Protein AF-A0A382DNN9-F1 (afdb_monomer)

Mean predicted aligned error: 5.09 Å

Structure (mmCIF, N/CA/C/O backbone):
data_AF-A0A382DNN9-F1
#
_entry.id   AF-A0A382DNN9-F1
#
loop_
_atom_site.group_PDB
_atom_site.id
_atom_site.type_symbol
_atom_site.label_atom_id
_atom_site.label_alt_id
_atom_site.label_comp_id
_atom_site.label_asym_id
_atom_site.label_entity_id
_atom_site.label_seq_id
_atom_site.pdbx_PDB_ins_code
_atom_site.Cartn_x
_atom_site.Cartn_y
_atom_site.Cartn_z
_atom_site.occupancy
_atom_site.B_iso_or_equiv
_atom_site.auth_seq_id
_atom_site.auth_comp_id
_atom_site.auth_asym_id
_atom_site.auth_atom_id
_atom_site.pdbx_PDB_model_num
ATOM 1 N N . VAL A 1 1 ? -32.836 3.493 13.675 1.00 42.09 1 VAL A N 1
ATOM 2 C CA . VAL A 1 1 ? -31.485 3.643 13.091 1.00 42.09 1 VAL A CA 1
ATOM 3 C C . VAL A 1 1 ? -30.654 4.326 14.149 1.00 42.09 1 VAL A C 1
ATOM 5 O O . VAL A 1 1 ? -30.839 5.518 14.361 1.00 42.09 1 VAL A O 1
ATOM 8 N N . ASP A 1 2 ? -29.842 3.570 14.882 1.00 41.50 2 ASP A N 1
ATOM 9 C CA . ASP A 1 2 ? -28.932 4.172 15.850 1.00 41.50 2 ASP A CA 1
ATOM 10 C C . ASP A 1 2 ? -27.882 4.952 15.066 1.00 41.50 2 ASP A C 1
ATOM 12 O O . ASP A 1 2 ? -26.979 4.397 14.436 1.00 41.50 2 ASP A O 1
ATOM 16 N N . ASN A 1 3 ? -28.078 6.268 15.013 1.00 56.69 3 ASN A N 1
ATOM 17 C CA . ASN A 1 3 ? -27.157 7.190 14.381 1.00 56.69 3 ASN A CA 1
ATOM 18 C C . ASN A 1 3 ? -25.886 7.224 15.232 1.00 56.69 3 ASN A C 1
ATOM 20 O O . ASN A 1 3 ? -25.706 8.123 16.048 1.00 56.69 3 ASN A O 1
ATOM 24 N N . ASN A 1 4 ? -24.957 6.294 14.993 1.00 67.44 4 ASN A N 1
ATOM 25 C CA . ASN A 1 4 ? -23.611 6.292 15.588 1.00 67.44 4 ASN A CA 1
ATOM 26 C C . ASN A 1 4 ? -22.777 7.549 15.217 1.00 67.44 4 ASN A C 1
ATOM 28 O O . ASN A 1 4 ? -21.567 7.592 15.437 1.00 67.44 4 ASN A O 1
ATOM 32 N N . GLY A 1 5 ? -23.402 8.574 14.620 1.00 80.75 5 GLY A N 1
ATOM 33 C CA . GLY A 1 5 ? -22.806 9.858 14.256 1.00 80.75 5 GLY A CA 1
ATOM 34 C C . GLY A 1 5 ? 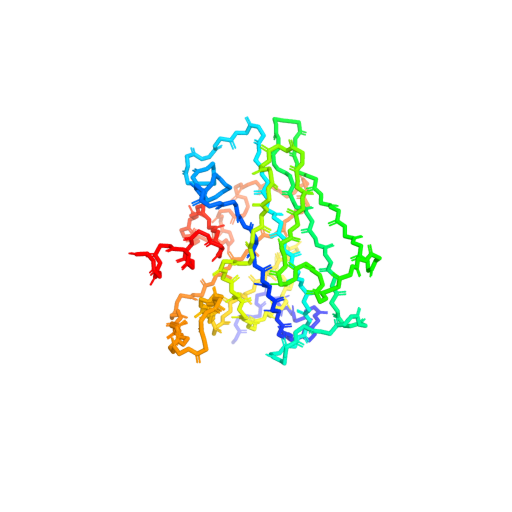-21.764 9.760 13.145 1.00 80.75 5 GLY A C 1
ATOM 35 O O . GLY A 1 5 ? -20.989 10.694 12.949 1.00 80.75 5 GLY A O 1
ATOM 36 N N . GLY A 1 6 ? -21.698 8.617 12.457 1.00 89.00 6 GLY A N 1
ATOM 37 C CA . GLY A 1 6 ? -20.751 8.375 11.380 1.00 89.00 6 GLY A CA 1
ATOM 38 C C . GLY A 1 6 ? -21.145 9.109 10.104 1.00 89.00 6 GLY A C 1
ATOM 39 O O . GLY A 1 6 ? -22.306 9.077 9.707 1.00 89.00 6 GLY A O 1
ATOM 40 N N . TYR A 1 7 ? -20.179 9.733 9.432 1.00 92.88 7 TYR A N 1
ATOM 41 C CA . TYR A 1 7 ? -20.401 10.370 8.135 1.00 92.88 7 TYR A CA 1
ATOM 42 C C . TYR A 1 7 ? -19.226 10.165 7.178 1.00 92.88 7 TYR A C 1
ATOM 44 O O . TYR A 1 7 ? -18.079 9.936 7.580 1.00 92.88 7 TYR A O 1
ATOM 52 N N . LYS A 1 8 ? -19.525 10.240 5.880 1.00 95.00 8 LYS A N 1
ATOM 53 C CA . LYS A 1 8 ? -18.543 10.135 4.799 1.00 95.00 8 LYS A CA 1
ATOM 54 C C . LYS A 1 8 ? -17.685 11.404 4.763 1.00 95.00 8 LYS A C 1
ATOM 56 O O . LYS A 1 8 ? -18.215 12.504 4.685 1.00 95.00 8 LYS A O 1
ATOM 61 N N . LEU A 1 9 ? -16.361 11.253 4.828 1.00 93.12 9 LEU A N 1
ATOM 62 C CA . LEU A 1 9 ? -15.422 12.387 4.803 1.00 93.12 9 LEU A CA 1
ATOM 63 C C . LEU A 1 9 ? -15.132 12.884 3.389 1.00 93.12 9 LEU A C 1
ATOM 65 O O . LEU A 1 9 ? -14.968 14.078 3.174 1.00 93.12 9 LEU A O 1
ATOM 69 N N . PHE A 1 10 ? -14.996 11.949 2.453 1.00 93.94 10 PHE A N 1
ATOM 70 C CA . PHE A 1 10 ? -14.638 12.203 1.063 1.00 93.94 10 PHE A CA 1
ATOM 71 C C . PHE A 1 10 ? -15.297 11.152 0.184 1.00 93.94 10 PHE A C 1
ATOM 73 O O . PHE A 1 10 ? -15.622 10.061 0.664 1.00 93.94 10 PHE A O 1
ATOM 80 N N . ASP A 1 11 ? -15.408 11.446 -1.107 1.00 95.56 11 ASP A N 1
ATOM 81 C CA . ASP A 1 11 ? -15.804 10.441 -2.080 1.00 95.56 11 ASP A CA 1
ATOM 82 C C . ASP A 1 11 ? -14.880 9.234 -2.094 1.00 95.56 11 ASP A C 1
ATOM 84 O O . ASP A 1 11 ? -13.655 9.331 -1.926 1.00 95.56 11 ASP A O 1
ATOM 88 N N . SER A 1 12 ? -15.519 8.077 -2.260 1.00 96.81 12 SER A N 1
ATOM 89 C CA . SER A 1 12 ? -14.814 6.829 -2.464 1.00 96.81 12 SER A CA 1
ATOM 90 C C . SER A 1 12 ? -13.998 6.940 -3.742 1.00 96.81 12 SER A C 1
ATOM 92 O O . SER A 1 12 ? -14.386 7.606 -4.704 1.00 96.81 12 SER A O 1
ATOM 94 N N . ARG A 1 13 ? -12.814 6.338 -3.736 1.00 97.38 13 ARG A N 1
ATOM 95 C CA . ARG A 1 13 ? -11.918 6.401 -4.890 1.00 97.38 13 ARG A CA 1
ATOM 96 C C . ARG A 1 13 ? -11.173 5.110 -5.084 1.00 97.38 13 ARG A C 1
ATOM 98 O O . ARG A 1 13 ? -10.794 4.439 -4.125 1.00 97.38 13 ARG A O 1
ATOM 105 N N . ILE A 1 14 ? -10.845 4.855 -6.340 1.00 98.12 14 ILE A N 1
ATOM 106 C CA . ILE A 1 14 ? -9.899 3.815 -6.697 1.00 98.12 14 ILE A CA 1
ATOM 107 C C . ILE A 1 14 ? -8.495 4.238 -6.277 1.00 98.12 14 ILE A C 1
ATOM 109 O O . ILE A 1 14 ? -8.059 5.366 -6.515 1.00 98.12 14 ILE A O 1
ATOM 113 N N . VAL A 1 15 ? -7.763 3.308 -5.680 1.00 98.31 15 VAL A N 1
ATOM 114 C CA . VAL A 1 15 ? -6.334 3.439 -5.416 1.00 98.31 15 VAL A CA 1
ATOM 115 C C . VAL A 1 15 ? -5.626 2.278 -6.092 1.00 98.31 15 VAL A C 1
ATOM 117 O O . VAL A 1 15 ? -5.881 1.128 -5.762 1.00 98.31 15 VAL A O 1
ATOM 120 N N . SER A 1 16 ? -4.699 2.587 -6.993 1.00 97.75 16 SER A N 1
ATOM 121 C CA . SER A 1 16 ? -3.879 1.605 -7.704 1.00 97.75 16 SER A CA 1
ATOM 122 C C . SER A 1 16 ? -2.415 1.803 -7.336 1.00 97.75 16 SER A C 1
ATOM 124 O O . SER A 1 16 ? -1.933 2.935 -7.248 1.00 97.75 16 SER A O 1
ATOM 126 N N . SER A 1 17 ? -1.701 0.727 -7.019 1.00 98.00 17 SER A N 1
ATOM 127 C CA . SER A 1 17 ? -0.305 0.775 -6.577 1.00 98.00 17 SER A CA 1
ATOM 128 C C . SER A 1 17 ? 0.504 -0.386 -7.137 1.00 98.00 17 SER A C 1
ATOM 130 O O . SER A 1 17 ? 0.293 -1.516 -6.714 1.00 98.00 17 SER A O 1
ATOM 132 N N . THR A 1 18 ? 1.470 -0.102 -8.008 1.00 97.56 18 THR A N 1
ATOM 133 C CA . THR A 1 18 ? 2.482 -1.075 -8.443 1.00 97.56 18 THR A CA 1
ATOM 134 C C . THR A 1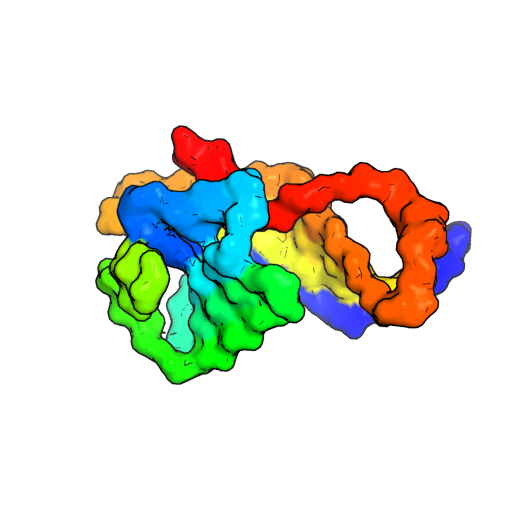 18 ? 3.646 -1.059 -7.463 1.00 97.56 18 THR A C 1
ATOM 136 O O . THR A 1 18 ? 4.325 -0.039 -7.344 1.00 97.56 18 THR A O 1
ATOM 139 N N . TYR A 1 19 ? 3.847 -2.155 -6.735 1.00 97.88 19 TYR A N 1
ATOM 140 C CA . TYR A 1 19 ? 4.940 -2.342 -5.783 1.00 97.88 19 TYR A CA 1
ATOM 141 C C . TYR A 1 19 ? 6.186 -2.886 -6.471 1.00 97.88 19 TYR A C 1
ATOM 143 O O . TYR A 1 19 ? 6.096 -3.683 -7.406 1.00 97.88 19 TYR A O 1
ATOM 151 N N . PHE A 1 20 ? 7.339 -2.441 -5.983 1.00 97.88 20 PHE A N 1
ATOM 152 C CA . PHE A 1 20 ? 8.653 -2.801 -6.489 1.00 97.88 20 PHE A CA 1
ATOM 153 C C . PHE A 1 20 ? 9.441 -3.538 -5.415 1.00 97.88 20 PHE A C 1
ATOM 155 O O . PHE A 1 20 ? 9.377 -3.161 -4.246 1.00 97.88 20 PHE A O 1
ATOM 162 N N . ASP A 1 21 ? 10.208 -4.539 -5.836 1.00 97.94 21 ASP A N 1
ATOM 163 C CA . ASP A 1 21 ? 11.115 -5.294 -4.969 1.00 97.94 21 ASP A CA 1
ATOM 164 C C . ASP A 1 21 ? 12.274 -5.872 -5.786 1.00 97.94 21 ASP A C 1
ATOM 166 O O . ASP A 1 21 ? 12.179 -6.031 -7.013 1.00 97.94 21 ASP A O 1
ATOM 170 N N . ASN A 1 22 ? 13.376 -6.193 -5.121 1.00 96.94 22 ASN A N 1
ATOM 171 C CA . ASN A 1 22 ? 14.519 -6.818 -5.776 1.00 96.94 22 ASN A CA 1
ATOM 172 C C . ASN A 1 22 ? 14.239 -8.298 -6.099 1.00 9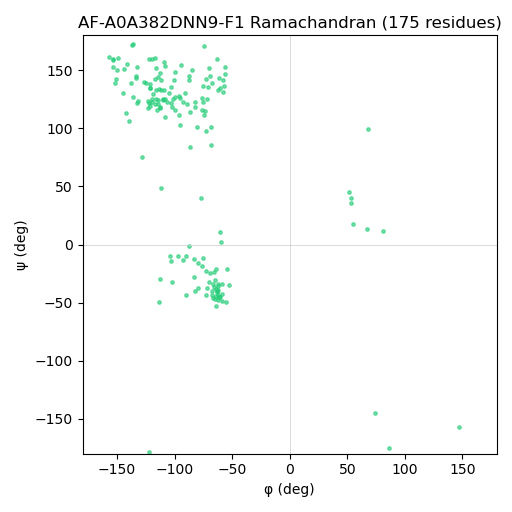6.94 22 ASN A C 1
ATOM 174 O O . ASN A 1 22 ? 13.195 -8.837 -5.736 1.00 96.94 22 ASN A O 1
ATOM 178 N N . ASP A 1 23 ? 15.128 -8.942 -6.859 1.00 94.81 23 ASP A N 1
ATOM 179 C CA . ASP A 1 23 ? 14.922 -10.334 -7.306 1.00 94.81 23 ASP A CA 1
ATOM 180 C C . ASP A 1 23 ? 14.890 -11.341 -6.144 1.00 94.81 23 ASP A C 1
ATOM 182 O O . ASP A 1 23 ? 14.274 -12.393 -6.259 1.00 94.81 23 ASP A O 1
ATOM 186 N N . GLU A 1 24 ? 15.459 -10.975 -4.998 1.00 96.31 24 GLU A N 1
ATOM 187 C CA . GLU A 1 24 ? 15.443 -11.769 -3.767 1.00 96.31 24 GLU A CA 1
ATOM 188 C C . GLU A 1 24 ? 14.202 -11.523 -2.888 1.00 96.31 24 GLU A C 1
ATOM 190 O O . GLU A 1 24 ? 14.086 -12.144 -1.826 1.00 96.31 24 GLU A O 1
ATOM 195 N N . LEU A 1 25 ? 13.297 -10.623 -3.300 1.00 96.38 25 LEU A N 1
ATOM 196 C CA . LEU A 1 25 ? 12.097 -10.210 -2.561 1.00 96.38 25 LEU A CA 1
ATOM 197 C C . LEU A 1 25 ? 12.397 -9.740 -1.127 1.00 96.38 25 LEU A C 1
ATOM 199 O O . LEU A 1 25 ? 11.673 -10.060 -0.181 1.00 96.38 25 LEU A O 1
ATOM 203 N N . ARG A 1 26 ? 13.498 -9.003 -0.946 1.00 97.38 26 ARG A N 1
ATOM 204 C CA . ARG A 1 26 ? 13.960 -8.574 0.381 1.00 97.38 26 ARG A CA 1
ATOM 205 C C . ARG A 1 26 ? 12.954 -7.657 1.078 1.00 97.38 26 ARG A C 1
ATOM 207 O O . ARG A 1 26 ? 12.710 -7.852 2.261 1.00 97.38 26 ARG A O 1
ATOM 214 N N . MET A 1 27 ? 12.295 -6.720 0.381 1.00 97.38 27 MET A N 1
ATOM 215 C CA . MET A 1 27 ? 11.300 -5.852 1.045 1.00 97.38 27 MET A CA 1
ATOM 216 C C . MET A 1 27 ? 10.072 -6.632 1.527 1.00 97.38 27 MET A C 1
ATOM 218 O O . MET A 1 27 ? 9.457 -6.269 2.535 1.00 97.38 27 MET A O 1
ATOM 222 N N . PHE A 1 28 ? 9.677 -7.672 0.790 1.00 97.00 28 PHE A N 1
ATOM 223 C CA . PHE A 1 28 ? 8.627 -8.594 1.206 1.00 97.00 28 PHE A CA 1
ATOM 224 C C . PHE A 1 28 ? 9.045 -9.364 2.463 1.00 97.00 28 PHE A C 1
ATOM 226 O O . PHE A 1 28 ? 8.342 -9.264 3.469 1.00 97.00 28 PHE A O 1
ATOM 233 N N . LYS A 1 29 ? 10.215 -10.016 2.447 1.00 96.44 29 LYS A N 1
ATOM 234 C CA . LYS A 1 29 ? 10.758 -10.765 3.595 1.00 96.44 29 LYS A CA 1
ATOM 235 C C . LYS A 1 29 ? 10.874 -9.895 4.849 1.00 96.44 29 LYS A C 1
ATOM 237 O O . LYS A 1 29 ? 10.287 -10.229 5.874 1.00 96.44 29 LYS A O 1
ATOM 242 N N . ASP A 1 30 ? 11.466 -8.704 4.732 1.00 95.81 30 ASP A N 1
ATOM 243 C CA . ASP A 1 30 ? 11.570 -7.750 5.845 1.00 95.81 30 ASP A CA 1
ATOM 244 C C . ASP A 1 30 ? 10.190 -7.342 6.397 1.00 95.81 30 ASP A C 1
ATOM 246 O O . ASP A 1 30 ? 10.021 -7.054 7.585 1.00 95.81 30 ASP A O 1
ATOM 250 N N . SER A 1 31 ? 9.170 -7.260 5.532 1.00 94.62 31 SER A N 1
ATOM 251 C CA . SER A 1 31 ? 7.804 -6.939 5.951 1.00 94.62 31 SER A CA 1
ATOM 252 C C . SER A 1 31 ? 7.147 -8.088 6.714 1.00 94.62 31 SER A C 1
ATOM 254 O O . SER A 1 31 ? 6.396 -7.798 7.650 1.00 94.62 31 SER A O 1
ATOM 256 N N . GLU A 1 32 ? 7.407 -9.335 6.323 1.00 94.56 32 GLU A N 1
ATOM 257 C CA . GLU A 1 32 ? 6.875 -10.530 6.985 1.00 94.56 32 GLU A CA 1
ATOM 258 C C . GLU A 1 32 ? 7.560 -10.776 8.331 1.00 94.56 32 GLU A C 1
ATOM 260 O O . GLU A 1 32 ? 6.883 -10.956 9.345 1.00 94.56 32 GLU A O 1
ATOM 265 N N . GLU A 1 33 ? 8.879 -10.640 8.394 1.00 93.88 33 GLU A N 1
ATOM 266 C CA . GLU A 1 33 ? 9.641 -10.750 9.644 1.00 93.88 33 GLU A CA 1
ATOM 267 C C . GLU A 1 33 ? 9.364 -9.576 10.594 1.00 93.88 33 GLU A C 1
ATOM 269 O O . GLU A 1 33 ? 9.465 -9.692 11.812 1.00 93.88 33 GLU A O 1
ATOM 274 N N . GLY A 1 34 ? 8.943 -8.428 10.055 1.00 91.50 34 GLY A N 1
ATOM 275 C CA . GLY A 1 34 ? 8.734 -7.215 10.842 1.00 91.50 34 GLY A CA 1
ATOM 276 C C . GLY A 1 34 ? 10.021 -6.437 11.126 1.00 91.50 34 GLY A C 1
ATOM 277 O O . GLY A 1 34 ? 9.965 -5.475 11.898 1.00 91.50 34 GLY A O 1
ATOM 278 N N . SER A 1 35 ? 11.117 -6.784 10.448 1.00 92.69 35 SER A N 1
ATOM 279 C CA . SER A 1 35 ? 12.451 -6.186 10.536 1.00 92.69 35 SER A CA 1
ATOM 280 C C . SER A 1 35 ? 12.441 -4.676 10.259 1.00 92.69 35 SER A C 1
ATOM 282 O O . SER A 1 35 ? 11.622 -4.158 9.487 1.00 92.69 35 SER A O 1
ATOM 284 N N . VAL A 1 36 ? 13.321 -3.933 10.931 1.00 93.31 36 VAL A N 1
ATOM 285 C CA . VAL A 1 36 ? 13.530 -2.491 10.731 1.00 93.31 36 VAL A CA 1
ATOM 286 C C . VAL A 1 36 ? 15.035 -2.188 10.642 1.00 93.31 36 VAL A C 1
ATOM 288 O O . VAL A 1 36 ? 15.800 -2.810 11.372 1.00 93.31 36 VAL A O 1
ATOM 291 N N . PRO A 1 37 ? 15.469 -1.233 9.797 1.00 94.25 37 PRO A N 1
ATOM 292 C CA . PRO A 1 37 ? 14.651 -0.447 8.879 1.00 94.25 37 PRO A CA 1
ATOM 293 C C . PRO A 1 37 ? 14.175 -1.276 7.679 1.00 94.25 37 PRO A C 1
ATOM 295 O O . PRO A 1 37 ? 14.919 -2.076 7.130 1.00 94.25 37 PRO A O 1
ATOM 298 N N . ARG A 1 38 ? 12.937 -1.046 7.235 1.00 95.50 38 ARG A N 1
ATOM 299 C CA . ARG A 1 38 ? 12.384 -1.668 6.021 1.00 95.50 38 ARG A CA 1
ATOM 300 C C . ARG A 1 38 ? 11.690 -0.663 5.124 1.00 95.50 38 ARG A C 1
ATOM 302 O O . ARG A 1 38 ? 11.134 0.333 5.611 1.00 95.50 38 ARG A O 1
ATOM 309 N N . LYS A 1 39 ? 11.650 -0.942 3.819 1.00 96.44 39 LYS A N 1
ATOM 310 C CA . LYS A 1 39 ? 11.009 -0.065 2.828 1.00 96.44 39 LYS A CA 1
ATOM 311 C C . LYS A 1 39 ? 9.873 -0.727 2.068 1.00 96.44 39 LYS A C 1
ATOM 313 O O . LYS A 1 39 ? 9.762 -1.940 1.982 1.00 96.44 39 LYS A O 1
ATOM 318 N N . LYS A 1 40 ? 9.018 0.118 1.494 1.00 97.56 40 LYS A N 1
ATOM 319 C CA . LYS A 1 40 ? 8.116 -0.228 0.392 1.00 97.56 40 LYS A CA 1
ATOM 320 C C . LYS A 1 40 ? 8.226 0.850 -0.669 1.00 97.56 40 LYS A C 1
ATOM 322 O O . LYS A 1 40 ? 7.951 2.017 -0.373 1.00 97.56 40 LYS A O 1
ATOM 327 N N . ILE A 1 41 ? 8.589 0.452 -1.881 1.00 98.50 41 ILE A N 1
ATOM 328 C CA . ILE A 1 41 ? 8.654 1.326 -3.052 1.00 98.50 41 ILE A CA 1
ATOM 329 C C . ILE A 1 41 ? 7.452 1.021 -3.937 1.00 98.50 41 ILE A C 1
ATOM 331 O O . ILE A 1 41 ? 7.154 -0.141 -4.215 1.00 98.50 41 ILE A O 1
ATOM 335 N N . ARG A 1 42 ? 6.723 2.056 -4.356 1.00 98.31 42 ARG A N 1
ATOM 336 C CA . ARG A 1 42 ? 5.572 1.881 -5.244 1.00 98.31 42 ARG A CA 1
ATOM 337 C C . ARG A 1 42 ? 5.324 3.071 -6.147 1.00 98.31 42 ARG A C 1
ATOM 339 O O . ARG A 1 42 ? 5.504 4.213 -5.739 1.00 98.31 42 ARG A O 1
ATOM 346 N N . ILE A 1 43 ? 4.777 2.808 -7.321 1.00 98.56 43 ILE A N 1
ATOM 347 C CA . ILE A 1 43 ? 4.125 3.826 -8.143 1.00 98.56 43 ILE A CA 1
ATOM 348 C C . ILE A 1 43 ? 2.632 3.755 -7.850 1.00 98.56 43 ILE A C 1
ATOM 350 O O . ILE A 1 43 ? 2.041 2.680 -7.877 1.00 98.56 43 ILE A O 1
ATOM 354 N N . ARG A 1 44 ? 2.020 4.892 -7.521 1.00 98.31 44 ARG A N 1
ATOM 355 C CA . ARG A 1 44 ? 0.605 4.982 -7.147 1.00 98.31 44 ARG A CA 1
ATOM 356 C C . ARG A 1 44 ? -0.144 5.985 -8.015 1.00 98.31 44 ARG A C 1
ATOM 358 O O . ARG A 1 44 ? 0.362 7.081 -8.241 1.00 98.31 44 ARG A O 1
ATOM 365 N N . SER A 1 45 ? -1.366 5.630 -8.402 1.00 98.00 45 SER A N 1
ATOM 366 C CA . SER A 1 45 ? -2.352 6.491 -9.069 1.00 98.00 45 SER A CA 1
ATOM 367 C C . SER A 1 45 ? -3.752 6.269 -8.476 1.00 98.00 45 SER A C 1
ATOM 369 O O . SER A 1 45 ? -3.964 5.366 -7.659 1.00 98.00 45 SER A O 1
ATOM 371 N N . TYR A 1 46 ? -4.710 7.110 -8.872 1.00 97.25 46 TYR A N 1
ATOM 372 C CA . TYR A 1 46 ? -6.108 7.044 -8.427 1.00 97.25 46 TYR A CA 1
ATOM 373 C C . TYR A 1 46 ? -7.045 6.629 -9.569 1.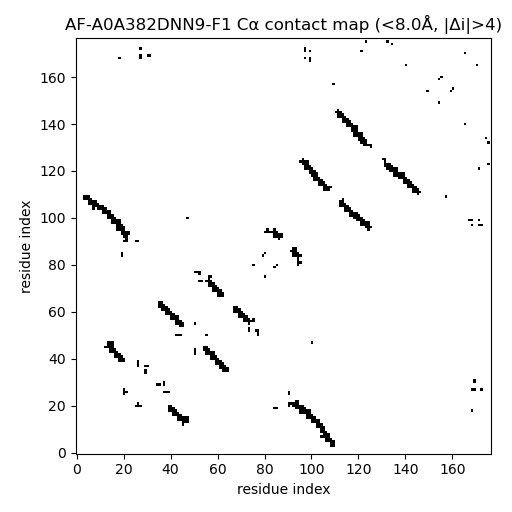00 97.25 46 TYR A C 1
ATOM 375 O O . TYR A 1 46 ? -8.028 7.300 -9.864 1.00 97.25 46 TYR A O 1
ATOM 383 N N . SER A 1 47 ? -6.681 5.559 -10.278 1.00 94.81 47 SER A N 1
ATOM 384 C CA . SER A 1 47 ? -7.444 5.012 -11.402 1.00 94.81 47 SER A CA 1
ATOM 385 C C . SER A 1 47 ? -7.157 3.520 -11.570 1.00 94.81 47 SER A C 1
ATOM 387 O O . SER A 1 47 ? -6.062 3.065 -11.229 1.00 94.81 47 SER A O 1
ATOM 389 N N . ARG A 1 48 ? -8.121 2.764 -12.119 1.00 93.44 48 ARG A N 1
ATOM 390 C CA . ARG A 1 48 ? -7.898 1.376 -12.567 1.00 93.44 48 ARG A CA 1
ATOM 391 C C . ARG A 1 48 ? -7.070 1.315 -13.854 1.00 93.44 48 ARG A C 1
ATOM 393 O O . ARG A 1 48 ? -6.425 0.305 -14.102 1.00 93.44 48 ARG A O 1
ATOM 400 N N . ARG A 1 49 ? -7.044 2.397 -14.643 1.00 93.62 49 ARG A N 1
ATOM 401 C CA . ARG A 1 49 ? -6.219 2.497 -15.860 1.00 93.62 49 ARG A CA 1
ATOM 402 C C . ARG A 1 49 ? -4.738 2.414 -15.524 1.00 93.62 49 ARG A C 1
ATOM 404 O O . ARG A 1 49 ? -4.342 2.669 -14.386 1.00 93.62 49 ARG A O 1
ATOM 411 N N . ASP A 1 50 ? -3.926 2.071 -16.511 1.00 93.19 50 ASP A N 1
ATOM 412 C CA . ASP A 1 50 ? -2.480 2.003 -16.346 1.00 93.19 50 ASP A CA 1
ATOM 413 C C . ASP A 1 50 ? -1.875 3.307 -15.845 1.00 93.19 50 ASP A C 1
ATOM 415 O O . ASP A 1 50 ? -2.421 4.400 -16.019 1.00 93.19 50 ASP A O 1
ATOM 419 N N . HIS A 1 51 ? -0.745 3.166 -15.155 1.00 95.75 51 HIS A N 1
ATOM 420 C CA . HIS A 1 51 ? 0.003 4.314 -14.681 1.00 95.75 51 HIS A CA 1
ATOM 421 C C . HIS A 1 51 ? 0.379 5.200 -15.872 1.00 95.75 51 HIS A C 1
ATOM 423 O O . HIS A 1 51 ? 0.920 4.716 -16.863 1.00 95.75 51 HIS A O 1
ATOM 429 N N . THR A 1 52 ? 0.124 6.503 -15.749 1.00 96.94 52 THR A N 1
ATOM 430 C CA . THR A 1 52 ? 0.663 7.527 -16.655 1.00 96.94 52 THR A CA 1
ATOM 431 C C . THR A 1 52 ? 1.561 8.487 -15.884 1.00 96.94 52 THR A C 1
ATOM 433 O O . THR A 1 52 ? 1.488 8.558 -14.650 1.00 96.94 52 THR A O 1
ATOM 436 N N . GLN A 1 53 ? 2.426 9.211 -16.594 1.00 97.00 53 GLN A N 1
ATOM 437 C CA . GLN A 1 53 ? 3.399 10.120 -15.986 1.00 97.00 53 GLN A CA 1
ATOM 438 C C . GLN A 1 53 ? 2.712 11.262 -15.214 1.00 97.00 53 GLN A C 1
ATOM 440 O O . GLN A 1 53 ? 3.192 11.686 -14.165 1.00 97.00 53 GLN A O 1
ATOM 445 N N . GLU A 1 54 ? 1.559 11.728 -15.691 1.00 95.88 54 GLU A N 1
ATOM 446 C CA . GLU A 1 54 ? 0.821 12.877 -15.152 1.00 95.88 54 GLU A CA 1
ATOM 447 C C . GLU A 1 54 ? 0.011 12.504 -13.898 1.00 95.88 54 GLU A C 1
ATOM 449 O O . GLU A 1 54 ? -0.111 13.287 -12.941 1.00 95.88 54 GLU A O 1
ATOM 454 N N . SER A 1 55 ? -0.547 11.289 -13.915 1.00 95.56 55 SER A N 1
ATOM 455 C CA . SER A 1 55 ? -1.512 10.786 -12.931 1.00 95.56 55 SER A CA 1
ATOM 456 C C . SER A 1 55 ? -0.887 9.937 -11.824 1.00 95.56 55 SER A C 1
ATOM 458 O O . SER A 1 55 ? -1.553 9.624 -10.830 1.00 95.56 55 SER A O 1
ATOM 460 N N . SER A 1 56 ? 0.390 9.577 -11.969 1.00 98.06 56 SER A N 1
ATOM 461 C CA . SER A 1 56 ? 1.088 8.696 -11.037 1.00 98.06 56 SER A CA 1
ATOM 462 C C . SER A 1 56 ? 2.128 9.440 -10.213 1.00 98.06 56 SER A C 1
ATOM 464 O O . SER A 1 56 ? 2.632 10.502 -10.569 1.00 98.06 56 SER A O 1
ATOM 466 N N . SER A 1 57 ? 2.459 8.864 -9.068 1.00 98.56 57 SER A N 1
ATOM 467 C CA . SER A 1 57 ? 3.561 9.323 -8.232 1.00 98.56 57 SER A CA 1
ATOM 468 C C . SER A 1 57 ? 4.351 8.144 -7.708 1.00 98.56 57 SER A C 1
ATOM 470 O O . SER A 1 57 ? 3.754 7.157 -7.271 1.00 98.56 57 SER A O 1
ATOM 472 N N . LEU A 1 58 ? 5.671 8.285 -7.697 1.00 98.69 58 LEU A N 1
ATOM 473 C CA . LEU A 1 58 ? 6.561 7.383 -6.990 1.00 98.69 58 LEU A CA 1
ATOM 474 C C . LEU A 1 58 ? 6.485 7.698 -5.491 1.00 98.69 58 LEU A C 1
ATOM 476 O O . LEU A 1 58 ? 6.655 8.843 -5.071 1.00 98.69 58 LEU A O 1
ATOM 480 N N . GLU A 1 59 ? 6.197 6.682 -4.688 1.00 98.69 59 GLU A N 1
ATOM 481 C CA . GLU A 1 59 ? 6.134 6.751 -3.235 1.00 98.69 59 GLU A CA 1
ATOM 482 C C . GLU A 1 59 ? 7.128 5.767 -2.617 1.00 98.69 59 GLU A C 1
ATOM 484 O O . GLU A 1 59 ? 7.157 4.591 -2.986 1.00 98.69 59 GLU A O 1
ATOM 489 N N . VAL A 1 60 ? 7.871 6.228 -1.612 1.00 98.25 60 VAL A N 1
ATOM 490 C CA . VAL A 1 60 ? 8.705 5.370 -0.765 1.00 98.25 60 VAL A CA 1
ATOM 491 C C . VAL A 1 60 ? 8.218 5.508 0.668 1.00 98.25 60 VAL A C 1
ATOM 493 O O . VAL A 1 60 ? 8.097 6.616 1.190 1.00 98.25 60 VAL A O 1
ATOM 496 N N . LYS A 1 61 ? 7.896 4.383 1.306 1.00 97.25 61 LYS A N 1
ATOM 497 C CA . LYS A 1 61 ? 7.567 4.318 2.734 1.00 97.25 61 LYS A CA 1
ATOM 498 C C . LYS A 1 61 ? 8.689 3.591 3.458 1.00 97.25 61 LYS A C 1
ATOM 500 O O . LYS A 1 61 ? 8.972 2.452 3.109 1.00 97.25 61 LYS A O 1
ATOM 505 N N . ILE A 1 62 ? 9.254 4.217 4.480 1.00 97.00 62 ILE A N 1
ATOM 506 C CA . ILE A 1 62 ? 10.287 3.650 5.349 1.00 97.00 62 ILE A CA 1
ATOM 507 C C . ILE A 1 62 ? 9.672 3.438 6.731 1.00 97.00 62 ILE A C 1
ATOM 509 O O . ILE A 1 62 ? 8.969 4.310 7.241 1.00 97.00 62 ILE A O 1
ATOM 513 N N . SER A 1 63 ? 9.881 2.262 7.312 1.00 95.56 63 SER A N 1
ATOM 514 C CA . SER A 1 63 ? 9.594 1.992 8.725 1.00 95.56 63 SER A CA 1
ATOM 515 C C . SER A 1 63 ? 10.921 1.707 9.412 1.00 95.56 63 SER A C 1
ATOM 517 O O . SER A 1 63 ? 11.578 0.738 9.044 1.00 95.56 63 SER A O 1
ATOM 519 N N . SER A 1 64 ? 11.313 2.561 10.348 1.00 94.88 64 SER A N 1
ATOM 520 C CA . SER A 1 64 ? 12.540 2.459 11.138 1.00 94.88 64 SER A CA 1
ATOM 521 C C . SER A 1 64 ? 12.209 2.413 12.633 1.00 94.88 64 SER A C 1
ATOM 523 O O . SER A 1 64 ? 11.032 2.409 13.010 1.00 94.88 64 SER A O 1
ATOM 525 N N . VAL A 1 65 ? 13.242 2.356 13.475 1.00 93.94 65 VAL A N 1
ATOM 526 C CA . VAL A 1 65 ? 13.106 2.371 14.940 1.00 93.94 65 VAL A CA 1
ATOM 527 C C . VAL A 1 65 ? 12.557 3.720 15.420 1.00 93.94 65 VAL A C 1
ATOM 529 O O . VAL A 1 65 ? 11.721 3.778 16.314 1.00 93.94 65 VAL A O 1
ATOM 532 N N . GLU A 1 66 ? 12.963 4.801 14.761 1.00 93.50 66 GLU A N 1
ATOM 533 C CA . GLU A 1 66 ? 12.612 6.188 15.081 1.00 93.50 66 GLU A CA 1
ATOM 534 C C . GLU A 1 66 ? 11.214 6.572 14.581 1.00 93.50 66 GLU A C 1
ATOM 536 O O . GLU A 1 6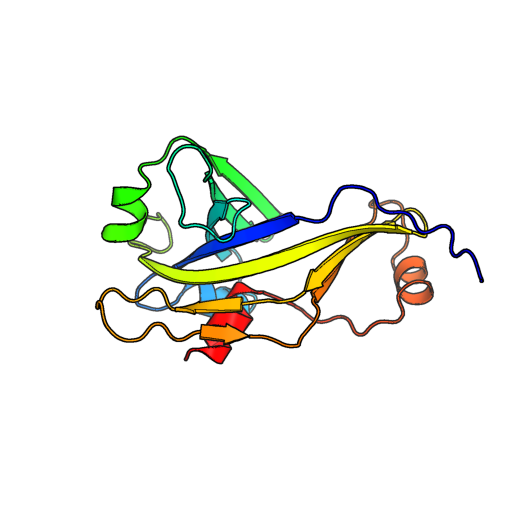6 ? 10.648 7.583 14.998 1.00 93.50 66 GLU A O 1
ATOM 541 N N . GLY A 1 67 ? 10.635 5.777 13.677 1.00 92.31 67 GLY A N 1
ATOM 542 C CA . GLY A 1 67 ? 9.272 5.983 13.217 1.00 92.31 67 GLY A CA 1
ATOM 543 C C . GLY A 1 67 ? 9.028 5.585 11.770 1.00 92.31 67 GLY A C 1
ATOM 544 O O . GLY A 1 67 ? 9.686 4.730 11.179 1.00 92.31 67 GLY A O 1
ATOM 545 N N . ARG A 1 68 ? 7.984 6.179 11.188 1.00 93.62 68 ARG A N 1
ATOM 546 C CA . ARG A 1 68 ? 7.557 5.891 9.816 1.00 93.62 68 ARG A CA 1
ATOM 547 C C . ARG A 1 68 ? 7.628 7.150 8.976 1.00 93.62 68 ARG A C 1
ATOM 549 O O . ARG A 1 68 ? 6.924 8.118 9.244 1.00 93.62 68 ARG A O 1
ATOM 556 N N . TYR A 1 69 ? 8.392 7.072 7.898 1.00 95.88 69 TYR A N 1
ATOM 557 C CA . TYR A 1 69 ? 8.599 8.168 6.963 1.00 95.88 69 TYR A CA 1
ATOM 558 C C . TYR A 1 69 ? 8.003 7.808 5.608 1.00 95.88 69 TYR A C 1
ATOM 560 O O . TYR A 1 69 ? 8.016 6.648 5.185 1.00 95.88 69 TYR A O 1
ATOM 568 N N . LYS A 1 70 ? 7.445 8.798 4.913 1.00 96.62 70 LYS A N 1
ATOM 569 C CA . LYS A 1 70 ? 6.921 8.618 3.561 1.00 96.62 70 LYS A CA 1
ATOM 570 C C . LYS A 1 70 ? 7.350 9.784 2.689 1.00 96.62 70 LYS A C 1
ATOM 572 O O . LYS A 1 70 ? 7.038 10.926 3.006 1.00 96.62 70 LYS A O 1
ATOM 577 N N . THR A 1 71 ? 7.963 9.480 1.555 1.00 97.75 71 THR A N 1
ATOM 578 C CA . THR A 1 71 ? 8.223 10.449 0.490 1.00 97.75 71 THR A CA 1
ATOM 579 C C . THR A 1 71 ? 7.310 10.178 -0.699 1.00 97.75 71 THR A C 1
ATOM 581 O O . THR A 1 71 ? 6.815 9.062 -0.907 1.00 97.75 71 THR A O 1
ATOM 584 N N . ARG A 1 72 ? 7.032 11.232 -1.466 1.00 97.88 72 ARG A N 1
ATOM 585 C CA . ARG A 1 72 ? 6.244 11.166 -2.693 1.00 97.88 72 ARG A CA 1
ATOM 586 C C . ARG A 1 72 ? 6.799 12.166 -3.694 1.00 97.88 72 ARG A C 1
ATOM 588 O O . ARG A 1 72 ? 6.919 13.339 -3.364 1.00 97.88 72 ARG A O 1
ATOM 595 N N . THR A 1 73 ? 7.046 11.721 -4.921 1.00 97.81 73 THR A N 1
ATOM 596 C CA . THR A 1 73 ? 7.482 12.591 -6.017 1.00 97.81 73 THR A CA 1
ATOM 597 C C . THR A 1 73 ? 6.696 12.314 -7.298 1.00 97.81 73 THR A C 1
ATOM 599 O O . THR A 1 73 ? 6.303 11.179 -7.576 1.00 97.81 73 THR A O 1
ATOM 602 N N . LYS A 1 74 ? 6.443 13.373 -8.073 1.00 97.19 74 LYS A N 1
ATOM 603 C CA . LYS A 1 74 ? 6.007 13.274 -9.477 1.00 97.19 74 LYS A CA 1
ATOM 604 C C . LYS A 1 74 ? 7.190 13.315 -10.452 1.00 97.19 74 LYS A C 1
ATOM 606 O O . LYS A 1 74 ? 7.028 12.974 -11.617 1.00 97.19 74 LYS A O 1
ATOM 611 N N . LEU A 1 75 ? 8.371 13.703 -9.971 1.00 96.19 75 LEU A N 1
ATOM 612 C CA . LEU A 1 75 ? 9.593 13.793 -10.757 1.00 96.19 75 LEU A CA 1
ATOM 613 C C . LEU A 1 75 ? 10.299 12.433 -10.767 1.00 96.19 75 LEU A C 1
ATOM 615 O O . LEU A 1 75 ? 11.159 12.152 -9.936 1.00 96.19 75 LEU A O 1
ATOM 619 N N . PHE A 1 76 ? 9.873 11.563 -11.676 1.00 97.00 76 PHE A N 1
ATOM 620 C CA . PHE A 1 76 ? 10.480 10.262 -11.957 1.00 97.00 76 PHE A CA 1
ATOM 621 C C . PHE A 1 76 ? 10.166 9.879 -13.408 1.00 97.00 76 PHE A C 1
ATOM 623 O O . PHE A 1 76 ? 9.213 10.403 -13.975 1.00 97.00 76 PHE A O 1
ATOM 630 N N . ASN A 1 77 ? 10.930 8.972 -14.016 1.00 97.62 77 ASN A N 1
ATOM 631 C CA . ASN A 1 77 ? 10.636 8.483 -15.365 1.00 97.62 77 ASN A CA 1
ATOM 632 C C . ASN A 1 77 ? 9.830 7.183 -15.279 1.00 97.62 77 ASN A C 1
ATOM 634 O O . ASN A 1 77 ? 10.394 6.122 -15.012 1.00 97.62 77 ASN A O 1
ATOM 638 N N . LEU A 1 78 ? 8.520 7.265 -15.519 1.00 96.94 78 LEU A N 1
ATOM 639 C CA . LEU A 1 78 ? 7.613 6.128 -15.383 1.00 96.94 78 LEU A CA 1
ATOM 640 C C . LEU A 1 78 ? 7.995 4.943 -16.274 1.00 96.94 78 LEU A C 1
ATOM 642 O O . LEU A 1 78 ? 8.064 3.814 -15.789 1.00 96.94 78 LEU A O 1
ATOM 646 N N . LYS A 1 79 ? 8.263 5.194 -17.561 1.00 95.50 79 LYS A N 1
ATOM 647 C CA . LYS A 1 79 ? 8.598 4.141 -18.530 1.00 95.50 79 LYS A CA 1
ATOM 648 C C . LYS A 1 79 ? 9.871 3.407 -18.113 1.00 95.50 79 LYS A C 1
ATOM 650 O O . LYS A 1 79 ? 9.897 2.180 -18.108 1.00 95.50 79 LYS A O 1
ATOM 655 N N . LYS A 1 80 ? 10.901 4.156 -17.703 1.00 95.94 80 LYS A N 1
ATOM 656 C CA . LYS A 1 80 ? 12.154 3.592 -17.190 1.00 95.94 80 LYS A CA 1
ATOM 657 C C . LYS A 1 80 ? 11.908 2.776 -15.924 1.00 95.94 80 LYS A C 1
ATOM 659 O O . LYS A 1 80 ? 12.370 1.646 -15.857 1.00 95.94 80 LYS A O 1
ATOM 664 N N . SER A 1 81 ? 11.162 3.311 -14.958 1.00 96.69 81 SER A N 1
ATOM 665 C CA . SER A 1 81 ? 10.876 2.603 -13.707 1.00 96.69 81 SER A CA 1
ATOM 666 C C . SER A 1 81 ? 10.131 1.292 -13.942 1.00 96.69 81 SER A C 1
ATOM 668 O O . SER A 1 81 ? 10.520 0.278 -13.379 1.00 96.69 81 SER A O 1
ATOM 670 N N . LEU A 1 82 ? 9.098 1.281 -14.789 1.00 94.50 82 LEU A N 1
ATOM 671 C CA . LEU A 1 82 ? 8.332 0.063 -15.070 1.00 94.50 82 LEU A CA 1
ATOM 672 C C . LEU A 1 82 ? 9.121 -0.968 -15.891 1.00 94.50 82 LEU A C 1
ATOM 674 O O . LEU A 1 82 ? 8.915 -2.158 -15.696 1.00 94.50 82 LEU A O 1
ATOM 678 N N . HIS A 1 83 ? 10.018 -0.539 -16.784 1.00 92.31 83 HIS A N 1
ATOM 679 C CA . HIS A 1 83 ? 10.752 -1.463 -17.654 1.00 92.31 83 HIS A CA 1
ATOM 680 C C . HIS A 1 83 ? 12.078 -1.956 -17.056 1.00 92.31 83 HIS A C 1
ATOM 682 O O . HIS A 1 83 ? 12.401 -3.135 -17.144 1.00 92.31 83 HIS A O 1
ATOM 688 N N . MET A 1 84 ? 12.851 -1.056 -16.445 1.00 94.00 84 MET A N 1
ATOM 689 C CA . MET A 1 84 ? 14.191 -1.343 -15.915 1.00 94.00 84 MET A CA 1
ATOM 690 C C . MET A 1 84 ? 14.215 -1.500 -14.392 1.00 94.00 84 MET A C 1
ATOM 692 O O . MET A 1 84 ? 15.208 -1.966 -13.837 1.00 94.00 84 MET A O 1
ATOM 696 N N . GLY A 1 85 ? 13.146 -1.097 -13.705 1.00 95.88 85 GLY A N 1
ATOM 697 C CA . GLY A 1 85 ? 13.114 -1.007 -12.253 1.00 95.88 85 GLY A CA 1
ATOM 698 C C . GLY A 1 85 ? 13.635 0.326 -11.709 1.00 95.88 85 GLY A C 1
ATOM 699 O O . GLY A 1 85 ? 13.936 1.279 -12.434 1.00 95.88 85 GLY A O 1
ATOM 700 N N . ILE A 1 86 ? 13.705 0.394 -10.385 1.00 97.50 86 ILE A N 1
ATOM 701 C CA . ILE A 1 86 ? 14.155 1.541 -9.600 1.00 97.50 86 ILE A CA 1
ATOM 702 C C . ILE A 1 86 ? 15.418 1.120 -8.856 1.00 97.50 86 ILE A C 1
ATOM 704 O O . ILE A 1 86 ? 15.401 0.126 -8.134 1.00 97.50 86 ILE A O 1
ATOM 708 N N . LEU A 1 87 ? 16.503 1.875 -9.023 1.00 97.69 87 LEU A N 1
ATOM 709 C CA . LEU A 1 87 ? 17.716 1.677 -8.237 1.00 97.69 87 LEU A CA 1
ATOM 710 C C . LEU A 1 87 ? 17.501 2.253 -6.834 1.00 97.69 87 LEU A C 1
ATOM 712 O O . LEU A 1 87 ? 17.316 3.459 -6.679 1.00 97.69 87 LEU A O 1
ATOM 716 N N . ASP A 1 88 ? 17.519 1.388 -5.828 1.00 97.25 88 ASP A N 1
ATOM 717 C CA . ASP A 1 88 ? 17.467 1.751 -4.419 1.00 97.25 88 ASP A CA 1
ATOM 718 C C . ASP A 1 88 ? 18.802 1.433 -3.738 1.00 97.25 88 ASP A C 1
ATOM 720 O O . ASP A 1 88 ? 19.431 0.415 -4.020 1.00 97.25 88 ASP A O 1
ATOM 724 N N . LYS A 1 89 ? 19.229 2.307 -2.824 1.00 95.75 89 LYS A N 1
ATOM 725 C CA . LYS A 1 89 ? 20.526 2.192 -2.145 1.00 95.75 89 LYS A CA 1
ATOM 726 C C . LYS A 1 89 ? 20.673 0.953 -1.250 1.00 95.75 89 LYS A C 1
ATOM 728 O O . LYS A 1 89 ? 21.779 0.452 -1.117 1.00 95.75 89 LYS A O 1
ATOM 733 N N . ASP A 1 90 ? 19.579 0.472 -0.659 1.00 95.00 90 ASP A N 1
ATOM 734 C CA . ASP A 1 90 ? 19.610 -0.624 0.319 1.00 95.00 90 ASP A CA 1
ATOM 735 C C . ASP A 1 90 ? 19.171 -1.941 -0.344 1.00 95.00 90 ASP A C 1
ATOM 737 O O . ASP A 1 90 ? 19.672 -3.015 -0.022 1.00 95.00 90 ASP A O 1
ATOM 741 N N . TYR A 1 91 ? 18.267 -1.858 -1.328 1.00 96.69 91 TYR A N 1
ATOM 742 C CA . TYR A 1 91 ? 17.688 -3.029 -1.987 1.00 96.69 91 TYR A CA 1
ATOM 743 C C . TYR A 1 91 ? 18.248 -3.320 -3.388 1.00 96.69 91 TYR A C 1
ATOM 745 O O . TYR A 1 91 ? 18.002 -4.407 -3.915 1.00 96.69 91 TYR A O 1
ATOM 753 N N . GLY A 1 92 ? 19.043 -2.422 -3.977 1.00 97.50 92 GLY A N 1
ATOM 754 C CA . GLY A 1 92 ? 19.563 -2.560 -5.338 1.00 97.50 92 GLY A CA 1
ATOM 755 C C . GLY A 1 92 ? 18.488 -2.296 -6.397 1.00 97.50 92 GLY A C 1
ATOM 756 O O . GLY A 1 92 ? 17.620 -1.439 -6.223 1.00 97.50 92 GLY A O 1
ATOM 757 N N . ILE A 1 93 ? 18.534 -3.017 -7.521 1.00 97.81 93 ILE A N 1
ATOM 758 C CA . ILE A 1 93 ? 17.544 -2.863 -8.599 1.00 97.81 93 ILE A CA 1
ATOM 759 C C . ILE A 1 93 ? 16.220 -3.511 -8.178 1.00 97.81 93 ILE A C 1
ATOM 761 O O . ILE A 1 93 ? 16.100 -4.732 -8.097 1.00 97.81 93 ILE A O 1
ATOM 765 N N . CYS A 1 94 ? 15.204 -2.680 -7.958 1.00 98.00 94 CYS A N 1
ATOM 766 C CA . CYS A 1 94 ? 13.858 -3.101 -7.592 1.00 98.00 94 CYS A CA 1
ATOM 767 C C . CYS A 1 94 ? 12.956 -3.082 -8.828 1.00 98.00 94 CYS A C 1
ATOM 769 O O . CYS A 1 94 ? 12.706 -2.020 -9.396 1.00 98.00 94 CYS A O 1
ATOM 771 N N . LYS A 1 95 ? 12.454 -4.242 -9.247 1.00 96.81 95 LYS A N 1
ATOM 772 C CA . LYS A 1 95 ? 11.570 -4.404 -10.414 1.00 96.81 95 LYS A CA 1
ATOM 773 C C . LYS A 1 95 ? 10.105 -4.382 -9.973 1.00 96.81 95 LYS A C 1
ATOM 775 O O . LYS A 1 95 ? 9.837 -4.701 -8.812 1.00 96.81 95 LYS A O 1
ATOM 780 N N . PRO A 1 96 ? 9.152 -4.009 -10.845 1.00 96.19 96 PRO A N 1
ATOM 781 C CA . PRO A 1 96 ? 7.738 -4.126 -10.506 1.00 96.19 96 PRO A CA 1
ATOM 782 C C . PRO A 1 96 ? 7.398 -5.597 -10.221 1.00 96.19 96 PRO A C 1
ATOM 784 O O . PRO A 1 96 ? 7.819 -6.483 -10.959 1.00 96.19 96 PRO A O 1
ATOM 787 N N . ARG A 1 97 ? 6.661 -5.855 -9.137 1.00 94.38 97 ARG A N 1
ATOM 788 C CA . ARG A 1 97 ? 6.281 -7.213 -8.703 1.00 94.38 97 ARG A CA 1
ATOM 789 C C . ARG A 1 97 ? 4.795 -7.458 -8.794 1.00 94.38 97 ARG A C 1
ATOM 791 O O . ARG A 1 97 ? 4.355 -8.448 -9.365 1.00 94.38 97 ARG A O 1
ATOM 798 N N . VAL A 1 98 ? 4.020 -6.537 -8.240 1.00 94.62 98 VAL A N 1
ATOM 799 C CA . VAL A 1 98 ? 2.577 -6.698 -8.149 1.00 94.62 98 VAL A CA 1
ATOM 800 C C . VAL A 1 98 ? 1.898 -5.347 -8.141 1.00 94.62 98 VAL A C 1
ATOM 802 O O . VAL A 1 98 ? 2.348 -4.397 -7.494 1.00 94.62 98 VAL A O 1
ATOM 805 N N . ARG A 1 99 ? 0.793 -5.262 -8.866 1.00 95.44 99 ARG A N 1
ATOM 806 C CA . ARG A 1 99 ? -0.121 -4.139 -8.831 1.00 95.44 99 ARG A CA 1
ATOM 807 C C . ARG A 1 99 ? -1.303 -4.492 -7.947 1.00 95.44 99 ARG A C 1
ATOM 809 O O . ARG A 1 99 ? -1.955 -5.505 -8.150 1.00 95.44 99 ARG A O 1
ATOM 816 N N . VAL A 1 100 ? -1.567 -3.627 -6.976 1.00 96.00 100 VAL A N 1
ATOM 817 C CA . VAL A 1 100 ? -2.700 -3.749 -6.064 1.00 96.00 100 VAL A CA 1
ATOM 818 C C . VAL A 1 100 ? -3.667 -2.602 -6.301 1.00 96.00 100 VAL A C 1
ATOM 820 O O . VAL A 1 100 ? -3.289 -1.436 -6.130 1.00 96.00 100 VAL A O 1
ATOM 823 N N . THR A 1 101 ? -4.904 -2.934 -6.651 1.00 96.56 101 THR A N 1
ATOM 824 C CA . THR A 1 101 ? -5.982 -1.978 -6.920 1.00 96.56 101 THR A CA 1
ATOM 825 C C . THR A 1 101 ? -7.148 -2.241 -5.979 1.00 96.56 101 THR A C 1
ATOM 827 O O . THR A 1 101 ? -7.459 -3.387 -5.715 1.00 96.56 101 THR A O 1
ATOM 830 N N . TYR A 1 102 ? -7.775 -1.205 -5.433 1.00 97.19 102 TYR A N 1
ATOM 831 C CA . TYR A 1 102 ? -8.933 -1.354 -4.544 1.00 97.19 102 TYR A CA 1
ATOM 832 C C . TYR A 1 102 ? -9.768 -0.081 -4.528 1.00 97.19 102 TYR A C 1
ATOM 834 O O . TYR A 1 102 ? -9.275 1.000 -4.879 1.00 97.19 102 TYR A O 1
ATOM 842 N N . GLU A 1 103 ? -11.010 -0.201 -4.082 1.00 97.56 103 GLU A N 1
ATOM 843 C CA . GLU A 1 103 ? -11.852 0.940 -3.757 1.00 97.56 103 GLU A CA 1
ATOM 844 C C . GLU A 1 103 ? -11.678 1.314 -2.284 1.00 97.56 103 GLU A C 1
ATOM 846 O O . GLU A 1 103 ? -11.713 0.456 -1.405 1.00 97.56 103 GLU A O 1
ATOM 851 N N . ARG A 1 104 ? -11.442 2.602 -2.007 1.00 98.06 104 ARG A N 1
ATOM 852 C CA . ARG A 1 104 ? -11.326 3.124 -0.644 1.00 98.06 104 ARG A CA 1
ATOM 853 C C . ARG A 1 104 ? -12.459 4.080 -0.324 1.00 98.06 104 ARG A C 1
ATOM 855 O O . ARG A 1 104 ? -12.545 5.140 -0.945 1.00 98.06 104 ARG A O 1
ATOM 862 N N . SER A 1 105 ? -13.169 3.781 0.755 1.00 97.69 105 SER A N 1
ATOM 863 C CA . SER A 1 105 ? -14.146 4.660 1.399 1.00 97.69 105 SER A CA 1
ATOM 864 C C . SER A 1 105 ? -13.544 5.360 2.624 1.00 97.69 105 SER A C 1
ATOM 866 O O . SER A 1 105 ? -12.671 4.818 3.310 1.00 97.69 105 SER A O 1
ATOM 868 N N . TYR A 1 106 ? -14.001 6.585 2.906 1.00 97.12 106 TYR A N 1
ATOM 869 C CA . TYR A 1 106 ? -13.516 7.421 4.011 1.00 97.12 106 TYR A CA 1
ATOM 870 C C . TYR A 1 106 ? -14.651 7.788 4.954 1.00 97.12 106 TYR A C 1
ATOM 872 O O . TYR A 1 106 ? -15.581 8.485 4.552 1.00 97.12 106 TYR A O 1
ATOM 880 N N . ILE A 1 107 ? -14.544 7.387 6.218 1.00 95.88 107 ILE A N 1
ATOM 881 C CA . ILE A 1 107 ? -15.590 7.610 7.220 1.00 95.88 107 ILE A CA 1
ATOM 882 C C . ILE A 1 107 ? -14.978 8.304 8.439 1.00 95.88 107 ILE A C 1
ATOM 884 O O . ILE A 1 107 ? -13.862 7.988 8.855 1.00 95.88 107 ILE A O 1
ATOM 888 N N . LYS A 1 108 ? -15.697 9.264 9.017 1.00 94.50 108 LYS A N 1
ATOM 889 C CA . LYS A 1 108 ? -15.433 9.801 10.355 1.00 94.50 108 LYS A CA 1
ATOM 890 C C . LYS A 1 108 ? -16.536 9.304 11.269 1.00 94.50 108 LYS A C 1
ATOM 892 O O . LYS A 1 108 ? -17.705 9.513 10.978 1.00 94.50 108 LYS A O 1
ATOM 897 N N . ILE A 1 109 ? -16.162 8.653 12.358 1.00 93.19 109 ILE A N 1
ATOM 898 C CA . ILE A 1 109 ? -17.094 8.123 13.355 1.00 93.19 109 ILE A CA 1
ATOM 899 C C . ILE A 1 109 ? -16.384 8.125 14.707 1.00 93.19 109 ILE A C 1
ATOM 901 O O . ILE A 1 109 ? -15.173 7.926 14.743 1.00 93.19 109 ILE A O 1
ATOM 905 N N . HIS A 1 110 ? -17.077 8.430 15.806 1.00 89.31 110 HIS A N 1
ATOM 906 C CA . HIS A 1 110 ? -16.463 8.489 17.148 1.00 89.31 110 HIS A CA 1
ATOM 907 C C . HIS A 1 110 ? -15.212 9.392 17.234 1.00 89.31 110 HIS A C 1
ATOM 909 O O . HIS A 1 110 ? -14.227 9.074 17.894 1.00 89.31 110 HIS A O 1
ATOM 915 N N . ASN A 1 111 ? -15.214 10.507 16.495 1.00 87.38 111 ASN A N 1
ATOM 916 C CA . ASN A 1 111 ? -14.062 11.398 16.316 1.00 87.38 111 ASN A CA 1
ATOM 917 C C . ASN A 1 111 ? -12.772 10.715 15.793 1.00 87.38 111 ASN A C 1
ATOM 919 O O . ASN A 1 111 ? -11.689 11.305 15.810 1.00 87.38 111 ASN A O 1
ATOM 923 N N . VAL A 1 112 ? -12.862 9.523 15.208 1.00 93.38 112 VAL A N 1
ATOM 924 C CA . VAL A 1 112 ? -11.741 8.834 14.559 1.00 93.38 112 VAL A CA 1
ATOM 925 C C . VAL A 1 112 ? -11.997 8.656 13.073 1.00 93.38 112 VAL A C 1
ATOM 927 O O . VAL A 1 112 ? -13.137 8.621 12.609 1.00 93.38 112 VAL A O 1
ATOM 930 N N . ARG A 1 113 ? -10.918 8.601 12.296 1.00 95.38 113 ARG A N 1
ATOM 931 C CA . ARG A 1 113 ? -10.994 8.382 10.856 1.00 95.38 113 ARG A CA 1
ATOM 932 C C . ARG A 1 113 ? -10.881 6.895 10.568 1.00 95.38 113 ARG A C 1
ATOM 934 O O . ARG A 1 113 ? -9.859 6.293 10.875 1.00 95.38 113 ARG A O 1
ATOM 941 N N . LEU A 1 114 ? -11.874 6.348 9.895 1.00 95.44 114 LEU A N 1
ATOM 942 C CA . LEU A 1 114 ? -11.855 5.010 9.335 1.00 95.44 114 LEU A CA 1
ATOM 943 C C . LEU A 1 114 ? -11.565 5.091 7.833 1.00 95.44 114 LEU A C 1
ATOM 945 O O . LEU A 1 114 ? -12.061 5.982 7.135 1.00 95.44 114 LEU A O 1
ATOM 949 N N . THR A 1 115 ? -10.784 4.150 7.320 1.00 96.94 115 THR A N 1
ATOM 950 C CA . THR A 1 115 ? -10.791 3.834 5.890 1.00 96.94 115 THR A CA 1
ATOM 951 C C . THR A 1 115 ? -11.150 2.379 5.696 1.00 96.94 115 THR A C 1
ATOM 953 O O . THR A 1 115 ? -10.602 1.528 6.392 1.00 96.94 115 THR A O 1
ATOM 956 N N . ILE A 1 116 ? -12.038 2.125 4.744 1.00 96.31 116 ILE A N 1
ATOM 957 C CA . ILE A 1 116 ? -12.454 0.785 4.343 1.00 96.31 116 ILE A CA 1
ATOM 958 C C . ILE A 1 116 ? -11.925 0.585 2.932 1.00 96.31 116 ILE A C 1
ATOM 960 O O . ILE A 1 116 ? -12.267 1.365 2.043 1.00 96.31 116 ILE A O 1
ATOM 964 N N . ASP A 1 117 ? -11.055 -0.402 2.760 1.00 97.06 117 ASP A N 1
ATOM 965 C CA . ASP A 1 117 ? -10.545 -0.817 1.461 1.00 97.06 117 ASP A CA 1
ATOM 966 C C . ASP A 1 117 ? -11.201 -2.150 1.087 1.00 97.06 117 ASP A C 1
ATOM 968 O O . ASP A 1 117 ? -11.079 -3.115 1.840 1.00 97.06 117 ASP A O 1
ATOM 972 N N . GLN A 1 118 ? -11.870 -2.189 -0.059 1.00 95.19 118 GLN A N 1
ATOM 973 C CA . GLN A 1 118 ? -12.637 -3.335 -0.557 1.00 95.19 118 GLN A CA 1
ATOM 974 C C . GLN A 1 118 ? -12.366 -3.564 -2.048 1.00 95.19 118 GLN A C 1
ATOM 976 O O . GLN A 1 118 ? -11.691 -2.746 -2.691 1.00 95.19 118 GLN A O 1
ATOM 981 N N . ASP A 1 119 ? -12.892 -4.666 -2.587 1.00 94.19 119 ASP A N 1
ATOM 982 C CA . ASP A 1 119 ? -12.707 -5.075 -3.986 1.00 94.19 119 ASP A CA 1
ATOM 983 C C . ASP A 1 119 ? -11.219 -5.084 -4.360 1.00 94.19 119 ASP A C 1
ATOM 985 O O . ASP A 1 119 ? -10.794 -4.504 -5.372 1.00 94.19 119 ASP A O 1
ATOM 989 N N . ILE A 1 120 ? -10.415 -5.651 -3.452 1.00 94.19 120 ILE A N 1
ATOM 990 C CA . ILE A 1 120 ? -8.964 -5.627 -3.543 1.00 94.19 120 ILE A CA 1
ATOM 991 C C . ILE A 1 120 ? -8.547 -6.632 -4.613 1.00 94.19 120 ILE A C 1
ATOM 993 O O . ILE A 1 120 ? -8.858 -7.812 -4.568 1.00 94.19 120 ILE A O 1
ATOM 997 N N . GLU A 1 121 ? -7.829 -6.134 -5.603 1.00 93.12 121 GLU A N 1
ATOM 998 C CA . GLU A 1 121 ? -7.393 -6.875 -6.771 1.00 93.12 121 GLU A CA 1
ATOM 999 C C . GLU A 1 121 ? -5.868 -6.891 -6.811 1.00 93.12 121 GLU A C 1
ATOM 1001 O O . GLU A 1 121 ? -5.217 -5.839 -6.726 1.00 93.12 121 GLU A O 1
ATOM 1006 N N . TYR A 1 122 ? -5.308 -8.084 -6.980 1.00 92.62 122 TYR A N 1
ATOM 1007 C CA . TYR A 1 122 ? -3.879 -8.315 -7.139 1.00 92.62 122 TYR A CA 1
ATOM 1008 C C . TYR A 1 122 ? -3.593 -8.748 -8.572 1.00 92.62 122 TYR A C 1
ATOM 1010 O O . TYR A 1 122 ? -4.177 -9.712 -9.060 1.00 92.62 122 TYR A O 1
ATOM 1018 N N . ILE A 1 123 ? -2.698 -8.029 -9.248 1.00 90.38 123 ILE A N 1
ATOM 1019 C CA . ILE A 1 123 ? -2.236 -8.351 -10.600 1.00 90.38 123 ILE A CA 1
ATOM 1020 C C . ILE A 1 123 ? -0.721 -8.501 -10.567 1.00 90.38 123 ILE A C 1
ATOM 1022 O O . ILE A 1 123 ? -0.010 -7.531 -10.283 1.00 90.38 123 ILE A O 1
ATOM 1026 N N . GLN A 1 124 ? -0.213 -9.694 -10.875 1.00 89.62 124 GLN A N 1
ATOM 1027 C CA . GLN A 1 124 ? 1.229 -9.906 -10.993 1.00 89.62 124 GLN A CA 1
ATOM 1028 C C . GLN A 1 124 ? 1.801 -9.045 -12.128 1.00 89.62 124 GLN A C 1
ATOM 1030 O O . GLN A 1 124 ? 1.265 -9.013 -13.236 1.00 89.62 124 GLN A O 1
ATOM 1035 N N . ALA A 1 125 ? 2.904 -8.346 -11.863 1.00 82.44 125 ALA A N 1
ATOM 1036 C CA . ALA A 1 125 ? 3.633 -7.642 -12.907 1.00 82.44 125 ALA A CA 1
ATOM 1037 C C . ALA A 1 125 ? 4.516 -8.655 -13.651 1.00 82.44 125 ALA A C 1
ATOM 1039 O O . ALA A 1 125 ? 5.568 -9.050 -13.150 1.00 82.44 125 ALA A O 1
ATOM 1040 N N . SER A 1 126 ? 4.086 -9.111 -14.829 1.00 66.69 126 SER A N 1
ATOM 1041 C CA . SER A 1 126 ? 4.898 -9.991 -15.668 1.00 66.69 126 SER A CA 1
ATOM 1042 C C . SER A 1 126 ? 5.816 -9.179 -16.593 1.00 66.69 126 SER A C 1
ATOM 1044 O O . SER A 1 126 ? 5.431 -8.157 -17.160 1.00 66.69 126 SER A O 1
ATOM 1046 N N . ASN A 1 127 ? 7.044 -9.668 -16.794 1.00 52.09 127 ASN A N 1
ATOM 1047 C CA . ASN A 1 127 ? 7.915 -9.210 -17.887 1.00 52.09 127 ASN A CA 1
ATOM 1048 C C . ASN A 1 127 ? 7.600 -9.916 -19.219 1.00 52.09 127 ASN A C 1
ATOM 1050 O O . ASN A 1 127 ? 8.096 -9.508 -20.268 1.00 52.09 127 ASN A O 1
ATOM 1054 N N . LYS A 1 128 ? 6.810 -10.997 -19.188 1.00 47.25 128 LYS A N 1
ATOM 1055 C CA . LYS A 1 128 ? 6.424 -11.785 -20.363 1.00 47.25 128 LYS A CA 1
ATOM 1056 C C . LYS A 1 128 ? 4.945 -11.557 -20.656 1.00 47.25 128 LYS A C 1
ATOM 1058 O O . LYS A 1 128 ? 4.123 -11.601 -19.749 1.00 47.25 128 LYS A O 1
ATOM 1063 N N . LYS A 1 129 ? 4.632 -11.307 -21.928 1.00 42.25 129 LYS A N 1
ATOM 1064 C CA . LYS A 1 129 ? 3.318 -10.896 -22.454 1.00 42.25 129 LYS A CA 1
ATOM 1065 C C . LYS A 1 129 ? 2.155 -11.872 -22.205 1.00 42.25 129 LYS A C 1
ATOM 1067 O O . LYS A 1 129 ? 1.055 -11.591 -22.663 1.00 42.25 129 LYS A O 1
ATOM 1072 N N . GLU A 1 130 ? 2.355 -12.988 -21.514 1.00 44.31 130 GLU A N 1
ATOM 1073 C CA . GLU A 1 130 ? 1.378 -14.073 -21.486 1.00 44.31 130 GLU A CA 1
ATOM 1074 C C . GLU A 1 130 ? 1.125 -14.535 -20.048 1.00 44.31 130 GLU A C 1
ATOM 1076 O O . GLU A 1 130 ? 2.049 -14.881 -19.316 1.00 44.31 130 GLU A O 1
ATOM 1081 N N . SER A 1 131 ? -0.154 -14.486 -19.664 1.00 47.53 131 SER A N 1
ATOM 1082 C CA . SER A 1 131 ? -0.758 -14.680 -18.335 1.00 47.53 131 SER A CA 1
ATOM 1083 C C . SER A 1 131 ? -0.463 -13.602 -17.274 1.00 47.53 131 SER A C 1
ATOM 1085 O O . SER A 1 131 ? 0.557 -13.598 -16.591 1.00 47.53 131 SER A O 1
ATOM 1087 N N . PHE A 1 132 ? -1.422 -12.689 -17.092 1.00 59.78 132 PHE A N 1
ATOM 1088 C CA . PHE A 1 132 ? -1.550 -11.933 -15.847 1.00 59.78 132 PHE A CA 1
ATOM 1089 C C . PHE A 1 132 ? -2.307 -12.803 -14.842 1.00 59.78 132 PHE A C 1
ATOM 1091 O O . PHE A 1 132 ? -3.469 -13.134 -15.080 1.00 59.78 132 PHE A O 1
ATOM 1098 N N . PHE A 1 133 ? -1.687 -13.145 -13.713 1.00 63.78 133 PHE A N 1
ATOM 1099 C CA . PHE A 1 133 ? -2.438 -13.687 -12.584 1.00 63.78 133 PHE A CA 1
ATOM 1100 C C . PHE A 1 133 ? -3.210 -12.550 -11.933 1.00 63.78 133 PHE A C 1
ATOM 1102 O O . PHE A 1 133 ? -2.614 -11.594 -11.429 1.00 63.78 133 PHE A O 1
ATOM 1109 N N . LYS A 1 134 ? -4.537 -12.650 -12.002 1.00 75.69 134 LYS A N 1
ATOM 1110 C CA . LYS A 1 134 ? -5.472 -11.730 -11.371 1.00 75.69 134 LYS A CA 1
ATOM 1111 C C . LYS A 1 134 ? -6.211 -12.476 -10.271 1.00 75.69 134 LYS A C 1
ATOM 1113 O O . LYS A 1 134 ? -6.945 -13.416 -10.558 1.00 75.69 134 LYS A O 1
ATOM 1118 N N . ASN A 1 135 ? -6.028 -12.032 -9.036 1.00 78.44 135 ASN A N 1
ATOM 1119 C CA . ASN A 1 135 ? -6.754 -12.541 -7.880 1.00 78.44 135 ASN A CA 1
ATOM 1120 C C . ASN A 1 135 ? -7.653 -11.426 -7.329 1.00 78.44 135 ASN A C 1
ATOM 1122 O O . ASN A 1 135 ? -7.218 -10.273 -7.235 1.00 78.44 135 ASN A O 1
ATOM 1126 N N . LEU A 1 136 ? -8.910 -11.764 -7.038 1.00 76.62 136 LEU A N 1
ATOM 1127 C CA . LEU A 1 136 ? -9.829 -10.889 -6.325 1.00 76.62 136 LEU A CA 1
ATOM 1128 C C . LEU A 1 136 ? -9.911 -11.372 -4.882 1.00 76.62 136 LEU A C 1
ATOM 1130 O O . LEU A 1 136 ? -10.349 -12.488 -4.615 1.00 76.62 136 LEU A O 1
ATOM 1134 N N . ASP A 1 137 ? -9.511 -10.497 -3.978 1.00 78.69 137 ASP A N 1
ATOM 1135 C CA . ASP A 1 137 ? -9.534 -10.743 -2.554 1.00 78.69 137 ASP A CA 1
ATOM 1136 C C . ASP A 1 137 ? -10.890 -10.304 -1.991 1.00 78.69 137 ASP A C 1
ATOM 1138 O O . ASP A 1 137 ? -11.300 -9.146 -2.132 1.00 78.69 137 ASP A O 1
ATOM 1142 N N . SER A 1 138 ? -11.604 -11.253 -1.386 1.00 78.31 138 SER A N 1
ATOM 1143 C CA . SER A 1 138 ? -12.873 -10.996 -0.706 1.00 78.31 138 SER A CA 1
ATOM 1144 C C . SER A 1 138 ? -12.688 -10.303 0.646 1.00 78.31 138 SER A C 1
ATOM 1146 O O . SER A 1 138 ? -13.673 -9.863 1.241 1.00 78.31 138 SER A O 1
ATOM 1148 N N . GLU A 1 139 ? -11.458 -10.222 1.162 1.00 83.56 139 GLU A N 1
ATOM 1149 C CA . GLU A 1 139 ? -11.175 -9.550 2.423 1.00 83.56 139 GLU A CA 1
ATOM 1150 C C . GLU A 1 139 ? -11.395 -8.034 2.324 1.00 83.56 139 GLU A C 1
ATOM 1152 O O . GLU A 1 139 ? -11.005 -7.353 1.371 1.00 83.56 139 GLU A O 1
ATOM 1157 N N . ILE A 1 140 ? -11.984 -7.478 3.383 1.00 90.44 140 ILE A N 1
ATOM 1158 C CA . ILE A 1 140 ? -12.144 -6.037 3.564 1.00 90.44 140 ILE A CA 1
ATOM 1159 C C . ILE A 1 140 ? -11.096 -5.569 4.568 1.00 90.44 140 ILE A C 1
ATOM 1161 O O . ILE A 1 140 ? -11.077 -5.991 5.723 1.00 90.44 140 ILE A O 1
ATOM 1165 N N . ALA A 1 141 ? -10.245 -4.632 4.156 1.00 93.81 141 ALA A N 1
ATOM 1166 C CA . ALA A 1 141 ? -9.222 -4.074 5.029 1.00 93.81 141 ALA A CA 1
ATOM 1167 C C . ALA A 1 141 ? -9.699 -2.760 5.654 1.00 93.81 141 ALA A C 1
ATOM 1169 O O . ALA A 1 141 ? -9.794 -1.725 4.986 1.00 93.81 141 ALA A O 1
ATOM 1170 N N . ILE A 1 142 ? -9.931 -2.791 6.965 1.00 95.00 142 ILE A N 1
ATOM 1171 C CA . ILE A 1 142 ? -10.366 -1.635 7.750 1.00 95.00 1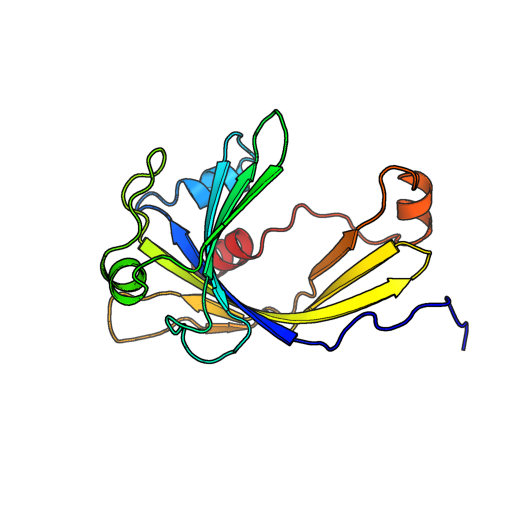42 ILE A CA 1
ATOM 1172 C C . ILE A 1 142 ? -9.170 -1.045 8.510 1.00 95.00 142 ILE A C 1
ATOM 1174 O O . ILE A 1 142 ? -8.495 -1.728 9.275 1.00 95.00 142 ILE A O 1
ATOM 1178 N N . GLU A 1 143 ? -8.902 0.249 8.327 1.00 95.69 143 GLU A N 1
ATOM 1179 C CA . GLU A 1 143 ? -7.851 0.978 9.050 1.00 95.69 143 GLU A CA 1
ATOM 1180 C C . GLU A 1 143 ? -8.472 2.098 9.899 1.00 95.69 143 GLU A C 1
ATOM 1182 O O . GLU A 1 143 ? -9.100 3.019 9.372 1.00 95.69 143 GLU A O 1
ATOM 1187 N N . VAL A 1 144 ? -8.255 2.044 11.218 1.00 95.25 144 VAL A N 1
ATOM 1188 C CA . VAL A 1 144 ? -8.659 3.082 12.182 1.00 95.25 144 VAL A CA 1
ATOM 1189 C C . VAL A 1 144 ? -7.481 4.027 12.440 1.00 95.25 144 VAL A C 1
ATOM 1191 O O . VAL A 1 144 ? -6.393 3.590 12.813 1.00 95.25 144 VAL A O 1
ATOM 1194 N N . LYS A 1 145 ? -7.690 5.337 12.273 1.00 93.25 145 LYS A N 1
ATOM 1195 C CA . LYS A 1 145 ? -6.720 6.396 12.593 1.00 93.25 145 LYS A CA 1
ATOM 1196 C C . LYS A 1 145 ? -7.311 7.385 13.577 1.00 93.25 145 LYS A C 1
ATOM 1198 O O . LYS A 1 145 ? -8.320 8.031 13.294 1.00 93.25 145 LYS A O 1
ATOM 1203 N N . ALA A 1 146 ? -6.624 7.549 14.695 1.00 93.81 146 ALA A N 1
ATOM 1204 C CA . ALA A 1 146 ? -6.991 8.480 15.745 1.00 93.81 146 ALA A CA 1
ATOM 1205 C C . ALA A 1 146 ? -5.853 9.473 16.011 1.00 93.81 146 ALA A C 1
ATOM 1207 O O . ALA A 1 146 ? -4.706 9.225 15.640 1.00 93.81 146 ALA A O 1
ATOM 1208 N N . ASN A 1 147 ? -6.192 10.604 16.628 1.00 90.88 147 ASN A N 1
ATOM 1209 C CA . ASN A 1 147 ? -5.202 11.522 17.187 1.00 90.88 147 ASN A CA 1
ATOM 1210 C C . ASN A 1 147 ? -4.558 10.872 18.429 1.00 90.88 147 ASN A C 1
ATOM 1212 O O . ASN A 1 147 ? -5.215 10.093 19.116 1.00 90.88 147 ASN A O 1
ATOM 1216 N N . ASN A 1 148 ? -3.311 11.226 18.734 1.00 88.56 148 ASN A N 1
ATOM 1217 C CA . ASN A 1 148 ? -2.542 10.780 19.899 1.00 88.56 148 ASN A CA 1
ATOM 1218 C C . ASN A 1 148 ? -3.253 11.021 21.246 1.00 88.56 148 ASN A C 1
ATOM 1220 O O . ASN A 1 148 ? -2.927 10.368 22.228 1.00 88.56 148 ASN A O 1
ATOM 1224 N N . GLN A 1 149 ? -4.221 11.940 21.299 1.00 91.25 149 GLN A N 1
ATOM 1225 C CA . GLN A 1 149 ? -5.037 12.215 22.491 1.00 91.25 149 GLN A CA 1
ATOM 1226 C C . GLN A 1 149 ? -6.125 11.154 22.747 1.00 91.25 149 GLN A C 1
ATOM 1228 O O . GLN A 1 149 ? -6.677 11.088 23.842 1.00 91.25 149 GLN A O 1
ATOM 1233 N N . VAL A 1 150 ? -6.478 10.342 21.744 1.00 92.38 150 VAL A N 1
ATOM 1234 C CA . VAL A 1 150 ? -7.516 9.311 21.874 1.00 92.38 150 VAL A CA 1
ATOM 1235 C C . VAL A 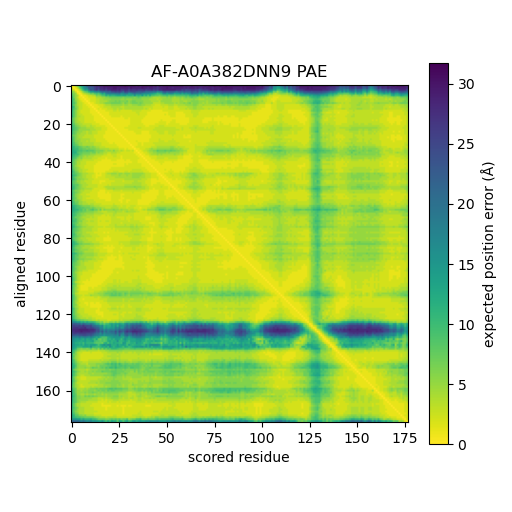1 150 ? -6.910 8.066 22.511 1.00 92.38 150 VAL A C 1
ATOM 1237 O O . VAL A 1 150 ? -5.964 7.485 21.979 1.00 92.38 150 VAL A O 1
ATOM 1240 N N . SER A 1 151 ? -7.475 7.626 23.635 1.00 93.75 151 SER A N 1
ATOM 1241 C CA . SER A 1 151 ? -6.949 6.471 24.360 1.00 93.75 151 SER A CA 1
ATOM 1242 C C . SER A 1 151 ? -7.155 5.165 23.589 1.00 93.75 151 SER A C 1
ATO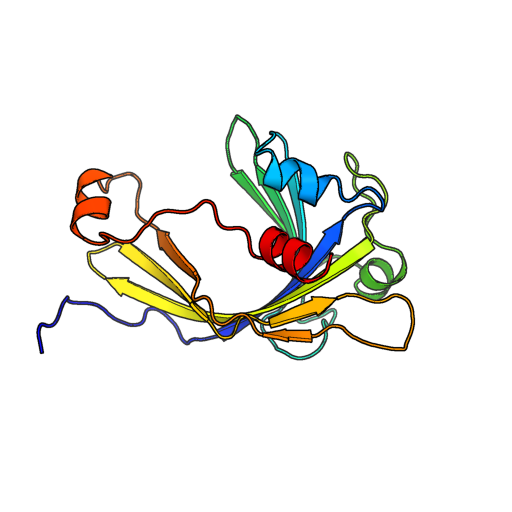M 1244 O O . SER A 1 151 ? -8.175 4.942 22.931 1.00 93.75 151 SER A O 1
ATOM 1246 N N . ILE A 1 152 ? -6.195 4.247 23.711 1.00 91.06 152 ILE A N 1
ATOM 1247 C CA . ILE A 1 152 ? -6.288 2.933 23.068 1.00 91.06 152 ILE A CA 1
ATOM 1248 C C . ILE A 1 152 ? -7.485 2.120 23.591 1.00 91.06 152 ILE A C 1
ATOM 1250 O O . ILE A 1 152 ? -8.153 1.450 22.807 1.00 91.06 152 ILE A O 1
ATOM 1254 N N . GLY A 1 153 ? -7.811 2.242 24.885 1.00 93.81 153 GLY A N 1
ATOM 1255 C CA . GLY A 1 153 ? -8.976 1.593 25.496 1.00 93.81 153 GLY A CA 1
ATOM 1256 C C . GLY A 1 153 ? -10.298 2.070 24.894 1.00 93.81 153 GLY A C 1
ATOM 1257 O O . GLY A 1 153 ? -11.177 1.256 24.619 1.00 93.81 153 GLY A O 1
ATOM 1258 N N . TYR A 1 154 ? -10.413 3.367 24.586 1.00 93.31 154 TYR A N 1
ATOM 1259 C CA . TYR A 1 154 ? -11.562 3.894 23.849 1.00 93.31 154 TYR A CA 1
ATOM 1260 C C . TYR A 1 154 ? -11.665 3.276 22.450 1.00 93.31 154 TYR A C 1
ATOM 1262 O O . TYR A 1 154 ? -12.745 2.855 22.040 1.00 93.31 154 TYR A O 1
ATOM 1270 N N . LEU A 1 155 ? -10.539 3.157 21.735 1.00 93.44 155 LEU A N 1
ATOM 1271 C CA . LEU A 1 155 ? -10.521 2.535 20.410 1.00 93.44 155 LEU A CA 1
ATOM 1272 C C . LEU A 1 155 ? -10.910 1.054 20.452 1.00 93.44 155 LEU A C 1
ATOM 1274 O O . LEU A 1 155 ? -11.582 0.599 19.535 1.00 93.44 155 LEU A O 1
ATOM 1278 N N . TYR A 1 156 ? -10.493 0.301 21.472 1.00 93.00 156 TYR A N 1
ATOM 1279 C CA . TYR A 1 156 ? -10.901 -1.100 21.630 1.00 93.00 156 TYR A CA 1
ATOM 1280 C C . TYR A 1 156 ? -12.389 -1.236 21.936 1.00 93.00 156 TYR A C 1
ATOM 1282 O O . TYR A 1 156 ? -13.047 -2.100 21.370 1.00 93.00 156 TYR A O 1
ATOM 1290 N N . LYS A 1 157 ? -12.929 -0.349 22.777 1.00 93.19 157 LYS A N 1
ATOM 1291 C CA . LYS A 1 157 ? -14.358 -0.332 23.096 1.00 93.19 157 LYS A CA 1
ATOM 1292 C C . LYS A 1 157 ? -15.220 -0.009 21.871 1.00 93.19 157 LYS A C 1
ATOM 1294 O O . LYS A 1 157 ? -16.244 -0.647 21.672 1.00 93.19 157 LYS A O 1
ATOM 1299 N N . MET A 1 158 ? -14.822 0.988 21.077 1.00 92.69 158 MET A N 1
ATOM 1300 C CA . MET A 1 158 ? -15.616 1.461 19.933 1.00 92.69 158 MET A CA 1
ATOM 1301 C C . MET A 1 158 ? -15.425 0.624 18.665 1.00 92.69 158 MET A C 1
ATOM 1303 O O . MET A 1 158 ? -16.325 0.558 17.836 1.00 92.69 158 MET A O 1
ATOM 1307 N N . PHE A 1 159 ? -14.262 -0.011 18.504 1.00 92.25 159 PHE A N 1
ATOM 1308 C CA . PHE A 1 159 ? -13.944 -0.865 17.359 1.00 92.25 159 PHE A CA 1
ATOM 1309 C C . PHE A 1 159 ? -13.434 -2.215 17.867 1.00 92.25 159 PHE A C 1
ATOM 1311 O O . PHE A 1 159 ? -12.221 -2.463 17.821 1.00 92.25 159 PHE A O 1
ATOM 1318 N N . PRO A 1 160 ? -14.337 -3.086 18.357 1.00 89.88 160 PRO A N 1
ATOM 1319 C CA . PRO A 1 160 ? -13.998 -4.408 18.882 1.00 89.88 160 PRO A CA 1
ATOM 1320 C C . PRO A 1 160 ? -13.719 -5.412 17.748 1.00 89.88 160 PRO A C 1
ATOM 1322 O O . PRO A 1 160 ? -14.147 -6.560 17.794 1.00 89.88 160 PRO A O 1
ATOM 1325 N N . PHE A 1 161 ? -13.033 -4.964 16.697 1.00 88.62 161 PHE A N 1
ATOM 1326 C CA . PHE A 1 161 ? -12.584 -5.806 15.597 1.00 88.62 161 PHE A CA 1
ATOM 1327 C C . PHE A 1 161 ? -11.248 -6.452 15.949 1.00 88.62 161 PHE A C 1
ATOM 1329 O O . PHE A 1 161 ? -10.418 -5.852 16.645 1.00 88.62 161 PHE A O 1
ATOM 1336 N N . GLU A 1 162 ? -11.014 -7.642 15.404 1.00 89.62 162 GLU A N 1
ATOM 1337 C CA . GLU A 1 162 ? -9.701 -8.269 15.451 1.00 89.62 162 GLU A CA 1
ATOM 1338 C C . GLU A 1 162 ? -8.649 -7.350 14.811 1.00 89.62 162 GLU A C 1
ATOM 1340 O O . GLU A 1 162 ? -8.875 -6.721 13.772 1.00 89.62 162 GLU A O 1
ATOM 1345 N N . ARG A 1 163 ? -7.486 -7.233 15.460 1.00 90.38 163 ARG A N 1
ATOM 1346 C CA . ARG A 1 163 ? -6.402 -6.366 14.996 1.00 90.38 163 ARG A CA 1
ATOM 1347 C C . ARG A 1 163 ? -5.251 -7.193 14.465 1.00 90.38 163 ARG A C 1
ATOM 1349 O O . ARG A 1 163 ? -4.494 -7.776 15.232 1.00 90.38 163 ARG A O 1
ATOM 1356 N N . LEU A 1 164 ? -5.075 -7.140 13.152 1.00 90.56 164 LEU A N 1
ATOM 1357 C CA . LEU A 1 164 ? -4.021 -7.858 12.450 1.00 90.56 164 LEU A CA 1
ATOM 1358 C C . LEU A 1 164 ? -2.992 -6.899 11.849 1.00 90.56 164 LEU A C 1
ATOM 1360 O O . LEU A 1 164 ? -3.302 -5.781 11.416 1.00 90.56 164 LEU A O 1
ATOM 1364 N N . ARG A 1 165 ? -1.731 -7.344 11.788 1.00 88.94 165 ARG A N 1
ATOM 1365 C CA . ARG A 1 165 ? -0.692 -6.643 11.027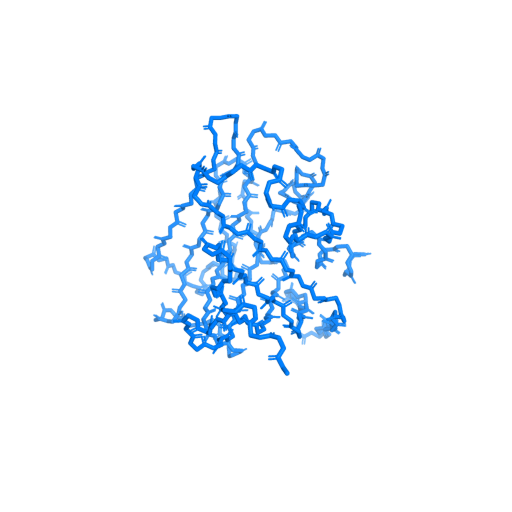 1.00 88.94 165 ARG A CA 1
ATOM 1366 C C . ARG A 1 165 ? -0.951 -6.864 9.541 1.00 88.94 165 ARG A C 1
ATOM 1368 O O . ARG A 1 165 ? -0.507 -7.852 8.975 1.00 88.94 165 ARG A O 1
ATOM 1375 N N . PHE A 1 166 ? -1.596 -5.899 8.901 1.00 89.50 166 PHE A N 1
ATOM 1376 C CA . PHE A 1 166 ? -1.982 -6.039 7.501 1.00 89.50 166 PHE A CA 1
ATOM 1377 C C . PHE A 1 166 ? -1.077 -5.268 6.531 1.00 89.50 166 PHE A C 1
ATOM 1379 O O . PHE A 1 166 ? -0.738 -4.091 6.720 1.00 89.50 166 PHE A O 1
ATOM 1386 N N . SER A 1 167 ? -0.713 -5.928 5.434 1.00 92.06 167 SER A N 1
ATOM 1387 C CA . SER A 1 167 ? 0.080 -5.375 4.339 1.00 92.06 167 SER A CA 1
ATOM 1388 C C . SER A 1 167 ? -0.480 -5.874 3.016 1.00 92.06 167 SER A C 1
ATOM 1390 O O . SER A 1 167 ? -0.209 -6.998 2.622 1.00 92.06 167 SER A O 1
ATOM 1392 N N . LYS A 1 168 ? -1.167 -4.997 2.277 1.00 94.12 168 LYS A N 1
ATOM 1393 C CA . LYS A 1 168 ? -1.664 -5.317 0.927 1.00 94.12 168 LYS A CA 1
ATOM 1394 C C . LYS A 1 168 ? -0.580 -5.855 -0.010 1.00 94.12 168 LYS A C 1
ATOM 1396 O O . LYS A 1 168 ? -0.865 -6.686 -0.847 1.00 94.12 168 LYS A O 1
ATOM 1401 N N . TYR A 1 169 ? 0.656 -5.363 0.119 1.00 94.69 169 TYR A N 1
ATOM 1402 C CA . TYR A 1 169 ? 1.780 -5.892 -0.658 1.00 94.69 169 TYR A CA 1
ATOM 1403 C C . TYR A 1 169 ? 2.114 -7.331 -0.253 1.00 94.69 169 TYR A C 1
ATOM 1405 O O . TYR A 1 169 ? 2.254 -8.178 -1.120 1.00 94.69 169 TYR A O 1
ATOM 1413 N N . SER A 1 170 ? 2.193 -7.606 1.051 1.00 93.50 170 SER A N 1
ATOM 1414 C CA . SER A 1 170 ? 2.511 -8.946 1.553 1.00 93.50 170 SER A CA 1
ATOM 1415 C C . SER A 1 170 ? 1.426 -9.953 1.192 1.00 93.50 170 SER A C 1
ATOM 1417 O O . SER A 1 170 ? 1.742 -11.004 0.660 1.00 93.50 170 SER A O 1
ATOM 1419 N N . HIS A 1 171 ? 0.154 -9.597 1.407 1.00 92.25 171 HIS A N 1
ATOM 1420 C CA . HIS A 1 171 ? -0.986 -10.430 1.014 1.00 92.25 171 HIS A CA 1
ATOM 1421 C C . HIS A 1 171 ? -0.983 -10.708 -0.494 1.00 92.25 171 HIS A C 1
ATOM 1423 O O . HIS A 1 171 ? -1.166 -11.845 -0.917 1.00 92.25 171 HIS A O 1
ATOM 1429 N N . ALA A 1 172 ? -0.696 -9.693 -1.314 1.00 92.19 172 ALA A N 1
ATOM 1430 C CA . ALA A 1 172 ? -0.590 -9.876 -2.755 1.00 92.19 172 ALA A CA 1
ATOM 1431 C C . ALA A 1 172 ? 0.563 -10.818 -3.145 1.00 92.19 172 ALA A C 1
ATOM 1433 O O . ALA A 1 172 ? 0.398 -11.647 -4.026 1.00 92.19 172 ALA A O 1
ATOM 1434 N N . MET A 1 173 ? 1.724 -10.725 -2.491 1.00 92.12 173 MET A N 1
ATOM 1435 C CA . MET A 1 173 ? 2.835 -11.646 -2.754 1.00 92.12 173 MET A CA 1
ATOM 1436 C C . MET A 1 173 ? 2.510 -13.075 -2.300 1.00 92.12 173 MET A C 1
ATOM 1438 O O . MET A 1 173 ? 2.733 -13.997 -3.070 1.00 92.12 173 MET A O 1
ATOM 1442 N N . ASN A 1 174 ? 1.915 -13.254 -1.116 1.00 90.19 174 ASN A N 1
ATOM 1443 C CA . ASN A 1 174 ? 1.507 -14.563 -0.585 1.00 90.19 174 ASN A CA 1
ATOM 1444 C C . ASN A 1 174 ? 0.395 -15.248 -1.395 1.00 90.19 174 ASN A C 1
ATOM 1446 O O . ASN A 1 174 ? 0.240 -16.455 -1.301 1.00 90.19 174 ASN A O 1
ATOM 1450 N N . SER A 1 175 ? -0.408 -14.491 -2.147 1.00 83.50 175 SER A N 1
ATOM 1451 C CA . SER A 1 175 ? -1.477 -15.044 -2.998 1.00 83.50 175 SER A CA 1
ATOM 1452 C C . SER A 1 175 ? -1.025 -15.368 -4.424 1.00 83.50 175 SER A C 1
ATOM 1454 O O . SER A 1 175 ? -1.793 -15.958 -5.182 1.00 83.50 175 SER A O 1
ATOM 1456 N N . ILE A 1 176 ? 0.181 -14.939 -4.808 1.00 76.12 176 ILE A N 1
ATOM 1457 C CA . ILE A 1 176 ? 0.736 -15.106 -6.160 1.00 76.12 176 ILE A CA 1
ATOM 1458 C C . ILE A 1 176 ? 1.941 -16.062 -6.165 1.00 76.12 176 ILE A C 1
ATOM 1460 O O . ILE A 1 176 ? 2.196 -16.687 -7.195 1.00 76.12 176 ILE A O 1
ATOM 1464 N N . LEU A 1 177 ? 2.699 -16.134 -5.064 1.00 67.69 177 LEU A N 1
ATOM 1465 C CA . LEU A 1 177 ? 3.777 -17.107 -4.839 1.00 67.69 177 LEU A CA 1
ATOM 1466 C C . LEU A 1 177 ? 3.208 -18.458 -4.399 1.00 67.69 177 LEU A C 1
ATOM 1468 O O . LEU A 1 177 ? 3.781 -19.474 -4.845 1.00 67.69 177 LEU A O 1
#

Solvent-accessible surface area (backbone atoms only — not comparable to full-atom values): 10206 Å² total; per-residue (Å²): 131,87,76,72,70,61,44,75,73,51,81,66,42,44,42,22,34,40,31,38,33,24,96,82,38,53,45,54,51,32,60,73,76,62,50,68,75,33,55,47,41,31,42,36,32,70,40,92,63,79,86,44,69,89,65,25,30,47,33,41,39,40,40,42,92,92,44,75,48,76,52,74,40,65,88,68,61,56,69,52,34,67,75,76,20,44,84,40,97,90,66,39,60,18,32,55,49,35,32,40,34,27,41,35,41,34,36,37,36,86,92,24,40,38,36,43,35,33,74,32,32,34,34,48,49,64,95,56,100,69,78,72,56,73,47,78,45,87,64,69,51,75,46,83,48,66,59,91,87,60,55,69,68,57,49,46,71,76,49,79,62,89,86,72,96,80,47,73,67,53,56,45,48,70,76,72,108

Radius of gyration: 17.52 Å; Cα contacts (8 Å, |Δi|>4): 335; chains: 1; bounding box: 52×31×48 Å

Foldseek 3Di:
DPPLVKDFPDDKFKKKKFWWAAPVRVLLVCLVVVHPFHKIWIKMFGDPDDDDLVGIWIKMWTQHPVGIDMDIDSPDDPVCCAQFNDADPPGGRIYGFKMWMWIWTWMQGPNKIKIKTAQIWIWGSDPDPDDTDIDGDRDIDMDIGDDPPDDPVNVCVVPVDDDDSDDSVNVSVVVVD

InterPro domains:
  IPR018966 VTC domain [PF09359] (13-75)
  IPR018966 VTC domain [PF09359] (94-175)
  IPR042267 VTC domain superfamily [G3DSA:3.20.100.30] (6-94)

Nearest PDB structures (foldseek):
  3g3u-assembly2_B  TM=7.157E-01  e=3.140E-07  Saccharomyces cerevisiae
  5iig-assembly1_A  TM=6.496E-01  e=1.382E-06  Saccharomyces cerevisiae
  8i6v-assembly1_E  TM=6.759E-01  e=8.927E-06  Saccharomyces cerevisiae S288C
  8i6v-assembly1_D  TM=6.390E-01  e=1.385E-05  Saccharomyces cerevisiae S288C
  7ytj-assembly1_D  TM=6.767E-01  e=2.033E-05  Saccharomyces cerevisiae

pLDDT: mean 91.04, std 11.69, range [41.5, 98.69]

Sequence (177 aa):
VDNNGGYKLFDSRIVSSTYFDNDELRMFKDSEEGSVPRKKIRIRSYSRRDHTQESSSLEVKISSVEGRYKTRTKLFNLKKSLHMGILDKDYGICKPRVRVTYERSYIKIHNVRLTIDQDIEYIQASNKKESFFKNLDSEIAIEVKANNQVSIGYLYKMFPFERLRFSKYSHAMNSIL

Organism: NCBI:txid408172

Secondary structure (DSSP, 8-state):
------EEEEEEEEEEEEEEE-TT-HHHHHHHHT-SSEEEEEEEESSSSPP-TTT-EEEEEEE-SS-EEEEEES-S-HHHHHHH-EEETTTEEEEEEEEEEEEEEEEEETTEEEEEEEEEEEEE--SSSS---EEEE---EEEEE--TTS-HHHHHHH---------HHHHHHHTT-